Protein AF-0000000072946054 (afdb_homodimer)

Structure (mmCIF, N/CA/C/O backbone):
data_AF-0000000072946054-model_v1
#
loop_
_entity.id
_entity.type
_entity.pdbx_description
1 polymer 'FCP1 homology domain-containing protein'
#
loop_
_atom_site.group_PDB
_atom_site.id
_atom_site.type_symbol
_atom_site.label_atom_id
_atom_site.label_alt_id
_atom_site.label_comp_id
_atom_site.label_asym_id
_atom_site.label_entity_id
_atom_site.label_seq_id
_atom_site.pdbx_PDB_ins_code
_atom_site.Cartn_x
_atom_site.Cartn_y
_atom_site.Cartn_z
_atom_site.occupancy
_atom_site.B_iso_or_equiv
_atom_site.auth_seq_id
_atom_site.auth_comp_id
_atom_site.auth_asym_id
_atom_site.auth_atom_id
_atom_site.pdbx_PDB_model_num
ATOM 1 N N . MET A 1 1 ? -30.969 -8.047 51.062 1 27.8 1 MET A N 1
ATOM 2 C CA . MET A 1 1 ? -31.328 -6.988 50.125 1 27.8 1 MET A CA 1
ATOM 3 C C . MET A 1 1 ? -30.094 -6.406 49.469 1 27.8 1 MET A C 1
ATOM 5 O O . MET A 1 1 ? -29.688 -5.285 49.75 1 27.8 1 MET A O 1
ATOM 9 N N . ILE A 1 2 ? -29.094 -7.281 49.062 1 31 2 ILE A N 1
ATOM 10 C CA . ILE A 1 2 ? -27.781 -6.898 48.562 1 31 2 ILE A CA 1
ATOM 11 C C . ILE A 1 2 ? -27.938 -6.203 47.219 1 31 2 ILE A C 1
ATOM 13 O O . ILE A 1 2 ? -28.562 -6.742 46.312 1 31 2 ILE A O 1
ATOM 17 N N . GLY A 1 3 ? -28.109 -4.812 47.281 1 26.67 3 GLY A N 1
ATOM 18 C CA . GLY A 1 3 ? -28.297 -3.91 46.156 1 26.67 3 GLY A CA 1
ATOM 19 C C . GLY A 1 3 ? -27.172 -3.992 45.125 1 26.67 3 GLY A C 1
ATOM 20 O O . GLY A 1 3 ? -26.016 -3.723 45.438 1 26.67 3 GLY A O 1
ATOM 21 N N . ASN A 1 4 ? -27.188 -5.012 44.219 1 29.52 4 ASN A N 1
ATOM 22 C CA . ASN A 1 4 ? -26.234 -5.223 43.125 1 29.52 4 ASN A CA 1
ATOM 23 C C . ASN A 1 4 ? -26.172 -4.02 42.188 1 29.52 4 ASN A C 1
ATOM 25 O O . ASN A 1 4 ? -27.141 -3.738 41.469 1 29.52 4 ASN A O 1
ATOM 29 N N . SER A 1 5 ? -25.625 -2.875 42.656 1 23.83 5 SER A N 1
ATOM 30 C CA . SER A 1 5 ? -25.516 -1.696 41.812 1 23.83 5 SER A CA 1
ATOM 31 C C . SER A 1 5 ? -24.703 -1.988 40.562 1 23.83 5 SER A C 1
ATOM 33 O O . SER A 1 5 ? -23.5 -2.258 40.656 1 23.83 5 SER A O 1
ATOM 35 N N . ALA A 1 6 ? -25.344 -2.586 39.562 1 27.61 6 ALA A N 1
ATOM 36 C CA . ALA A 1 6 ? -24.781 -2.693 38.219 1 27.61 6 ALA A CA 1
ATOM 37 C C . ALA A 1 6 ? -24.203 -1.357 37.75 1 27.61 6 ALA A C 1
ATOM 39 O O . ALA A 1 6 ? -24.938 -0.367 37.625 1 27.61 6 ALA A O 1
ATOM 40 N N . SER A 1 7 ? -22.922 -1.036 38.125 1 25.56 7 SER A N 1
ATOM 41 C CA . SER A 1 7 ? -22.219 0.153 37.656 1 25.56 7 SER A CA 1
ATOM 42 C C . SER A 1 7 ? -22.297 0.279 36.125 1 25.56 7 SER A C 1
ATOM 44 O O . SER A 1 7 ? -22.016 -0.679 35.406 1 25.56 7 SER A O 1
ATOM 46 N N . SER A 1 8 ? -23.172 1.128 35.625 1 27.45 8 SER A N 1
ATOM 47 C CA . SER A 1 8 ? -23.391 1.533 34.25 1 27.45 8 SER A CA 1
ATOM 48 C C . SER A 1 8 ? -22.078 1.857 33.531 1 27.45 8 SER A C 1
ATOM 50 O O . SER A 1 8 ? -21.328 2.73 34 1 27.45 8 SER A O 1
ATOM 52 N N . ALA A 1 9 ? -21.406 0.824 32.969 1 27.58 9 ALA A N 1
ATOM 53 C CA . ALA A 1 9 ? -20.266 1.026 32.094 1 27.58 9 ALA A CA 1
ATOM 54 C C . ALA A 1 9 ? -20.516 2.193 31.141 1 27.58 9 ALA A C 1
ATOM 56 O O . ALA A 1 9 ? -21.391 2.131 30.281 1 27.58 9 ALA A O 1
ATOM 57 N N . GLU A 1 10 ? -20.422 3.438 31.609 1 27.22 10 GLU A N 1
ATOM 58 C CA . GLU A 1 10 ? -20.375 4.605 30.719 1 27.22 10 GLU A CA 1
ATOM 59 C C . GLU A 1 10 ? -19.422 4.371 29.547 1 27.22 10 GLU A C 1
ATOM 61 O O . GLU A 1 10 ? -18.219 4.207 29.75 1 27.22 10 GLU A O 1
ATOM 66 N N . THR A 1 11 ? -19.844 3.631 28.547 1 29.28 11 THR A N 1
ATOM 67 C CA . THR A 1 11 ? -19.141 3.551 27.266 1 29.28 11 THR A CA 1
ATOM 68 C C . THR A 1 11 ? -18.75 4.941 26.781 1 29.28 11 THR A C 1
ATOM 70 O O . THR A 1 11 ? -19.625 5.766 26.484 1 29.28 11 THR A O 1
ATOM 73 N N . THR A 1 12 ? -17.797 5.582 27.422 1 26.5 12 THR A N 1
ATOM 74 C CA . THR A 1 12 ? -17.25 6.797 26.828 1 26.5 12 THR A CA 1
ATOM 75 C C . THR A 1 12 ? -17.094 6.641 25.328 1 26.5 12 THR A C 1
ATOM 77 O O . THR A 1 12 ? -16.266 5.844 24.859 1 26.5 12 THR A O 1
ATOM 80 N N . ALA A 1 13 ? -18.172 6.668 24.594 1 29.25 13 ALA A N 1
ATOM 81 C CA . ALA A 1 13 ? -18.188 6.828 23.141 1 29.25 13 ALA A CA 1
ATOM 82 C C . ALA A 1 13 ? -17.094 7.785 22.688 1 29.25 13 ALA A C 1
ATOM 84 O O . ALA A 1 13 ? -16.922 8.867 23.266 1 29.25 13 ALA A O 1
ATOM 85 N N . CYS A 1 14 ? -15.969 7.305 22.219 1 31.39 14 CYS A N 1
ATOM 86 C CA . CYS A 1 14 ? -14.969 8.133 21.562 1 31.39 14 CYS A CA 1
ATOM 87 C C . CYS A 1 14 ? -15.617 9.281 20.797 1 31.39 14 CYS A C 1
ATOM 89 O O . CYS A 1 14 ? -16.438 9.055 19.906 1 31.39 14 CYS A O 1
ATOM 91 N N . THR A 1 15 ? -16.109 10.328 21.422 1 33.09 15 THR A N 1
ATOM 92 C CA . THR A 1 15 ? -16.547 11.547 20.734 1 33.09 15 THR A CA 1
ATOM 93 C C . THR A 1 15 ? -15.734 11.797 19.484 1 33.09 15 THR A C 1
ATOM 95 O O . THR A 1 15 ? -14.508 11.945 19.547 1 33.09 15 THR A O 1
ATOM 98 N N . SER A 1 16 ? -15.914 11.07 18.422 1 37.72 16 SER A N 1
ATOM 99 C CA . SER A 1 16 ? -15.438 11.547 17.125 1 37.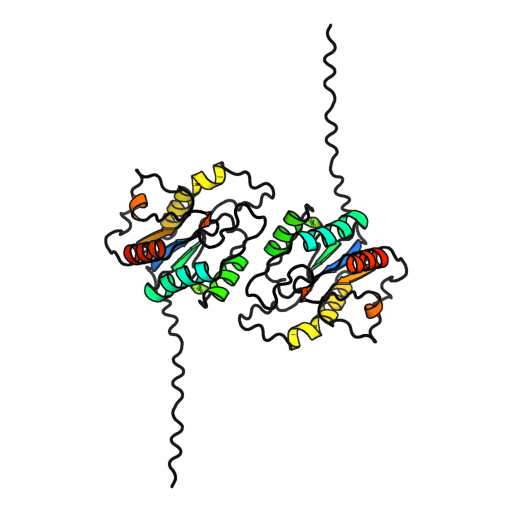72 16 SER A CA 1
ATOM 100 C C . SER A 1 16 ? -15.547 13.062 17.016 1 37.72 16 SER A C 1
ATOM 102 O O . SER A 1 16 ? -16.656 13.609 17.031 1 37.72 16 SER A O 1
ATOM 104 N N . SER A 1 17 ? -14.961 13.859 17.75 1 43.78 17 SER A N 1
ATOM 105 C CA . SER A 1 17 ? -15.016 15.305 17.547 1 43.78 17 SER A CA 1
ATOM 106 C C . SER A 1 17 ? -14.992 15.656 16.062 1 43.78 17 SER A C 1
ATOM 108 O O . SER A 1 17 ? -13.93 15.938 15.5 1 43.78 17 SER A O 1
ATOM 110 N N . GLY A 1 18 ? -15.531 14.875 15.156 1 54.28 18 GLY A N 1
ATOM 111 C CA . GLY A 1 18 ? -15.703 15.312 13.781 1 54.28 18 GLY A CA 1
ATOM 112 C C . GLY A 1 18 ? -16.344 16.688 13.672 1 54.28 18 GLY A C 1
ATOM 113 O O . GLY A 1 18 ? -17.562 16.797 13.508 1 54.28 18 GLY A O 1
ATOM 114 N N . GLY A 1 19 ? -15.711 17.672 14.297 1 69.94 19 GLY A N 1
ATOM 115 C CA . GLY A 1 19 ? -16.266 19.016 14.227 1 69.94 19 GLY A CA 1
ATOM 116 C C . GLY A 1 19 ? -16.656 19.422 12.82 1 69.94 19 GLY A C 1
ATOM 117 O O . GLY A 1 19 ? -16.312 18.734 11.852 1 69.94 19 GLY A O 1
ATOM 118 N N . SER A 1 20 ? -17.609 20.203 12.625 1 86.69 20 SER A N 1
ATOM 119 C CA . SER A 1 20 ? -18.062 20.797 11.375 1 86.69 20 SER A CA 1
ATOM 120 C C . SER A 1 20 ? -17.047 21.812 10.852 1 86.69 20 SER A C 1
ATOM 122 O O . SER A 1 20 ? -16.281 22.391 11.617 1 86.69 20 SER A O 1
ATOM 124 N N . PRO A 1 21 ? -16.953 21.906 9.648 1 92.56 21 PRO A N 1
ATOM 125 C CA . PRO A 1 21 ? -16.078 22.953 9.094 1 92.56 21 PRO A CA 1
ATOM 126 C C . PRO A 1 21 ? -16.391 24.344 9.641 1 92.56 21 PRO A C 1
ATOM 128 O O . PRO A 1 21 ? -17.5 24.578 10.156 1 92.56 21 PRO A O 1
ATOM 131 N N . PRO A 1 22 ? -15.422 25.344 9.539 1 95.25 22 PRO A N 1
ATOM 132 C CA . PRO A 1 22 ? -14.109 25.156 8.914 1 95.25 22 PRO A CA 1
ATOM 133 C C . PRO A 1 22 ? -13.148 24.359 9.797 1 95.25 22 PRO A C 1
ATOM 135 O O . PRO A 1 22 ? -13.305 24.328 11.016 1 95.25 22 PRO A O 1
ATOM 138 N N . TYR A 1 23 ? -12.07 23.734 9.148 1 97 23 TYR A N 1
ATOM 139 C CA . TYR A 1 23 ? -11.102 22.875 9.82 1 97 23 TYR A CA 1
ATOM 140 C C . TYR A 1 23 ? -9.711 23.5 9.812 1 97 23 TYR A C 1
ATOM 142 O O . TYR A 1 23 ? -9.398 24.297 8.93 1 97 23 TYR A O 1
ATOM 150 N N . LYS A 1 24 ? -8.945 23.141 10.82 1 97.12 24 LYS A N 1
ATOM 151 C CA . LYS A 1 24 ? -7.492 23.188 10.664 1 97.12 24 LYS A CA 1
ATOM 152 C C . LYS A 1 24 ? -7 22.047 9.766 1 97.12 24 LYS A C 1
ATOM 154 O O . LYS A 1 24 ? -7.398 20.906 9.938 1 97.12 24 LYS A O 1
ATOM 159 N N . ILE A 1 25 ? -6.188 22.422 8.773 1 98 25 ILE A N 1
ATOM 160 C CA . ILE A 1 25 ? -5.809 21.422 7.785 1 98 25 ILE A CA 1
ATOM 161 C C . ILE A 1 25 ? -4.293 21.219 7.812 1 98 25 ILE A C 1
ATOM 163 O O . ILE A 1 25 ? -3.533 22.188 7.844 1 98 25 ILE A O 1
ATOM 167 N N . LEU A 1 26 ? -3.918 20 7.809 1 98.69 26 LEU A N 1
ATOM 168 C CA . LEU A 1 26 ? -2.531 19.609 7.578 1 98.69 26 LEU A CA 1
ATOM 169 C C . LEU A 1 26 ? -2.361 19 6.195 1 98.69 26 LEU A C 1
ATOM 171 O O . LEU A 1 26 ? -2.859 17.891 5.938 1 98.69 26 LEU A O 1
ATOM 175 N N . PHE A 1 27 ? -1.759 19.75 5.309 1 98.25 27 PHE A N 1
ATOM 176 C CA . PHE A 1 27 ? -1.304 19.156 4.059 1 98.25 27 PHE A CA 1
ATOM 177 C C . PHE A 1 27 ? -0.1 18.25 4.293 1 98.25 27 PHE A C 1
ATOM 179 O O . PHE A 1 27 ? 0.979 18.734 4.652 1 98.25 27 PHE A O 1
ATOM 186 N N . LEU A 1 28 ? -0.277 17.016 4.02 1 98.62 28 LEU A N 1
ATOM 187 C CA . LEU A 1 28 ? 0.66 16.016 4.535 1 98.62 28 LEU A CA 1
ATOM 188 C C . LEU A 1 28 ? 1.276 15.211 3.398 1 98.62 28 LEU A C 1
ATOM 190 O O . LEU A 1 28 ? 0.562 14.555 2.641 1 98.62 28 LEU A O 1
ATOM 194 N N . ASP A 1 29 ? 2.58 15.32 3.285 1 96.12 29 ASP A N 1
ATOM 195 C CA . ASP A 1 29 ? 3.357 14.43 2.432 1 96.12 29 ASP A CA 1
ATOM 196 C C . ASP A 1 29 ? 3.689 13.125 3.154 1 96.12 29 ASP A C 1
ATOM 198 O O . ASP A 1 29 ? 3.562 13.039 4.379 1 96.12 29 ASP A O 1
ATOM 202 N N . ILE A 1 30 ? 4.105 12.125 2.33 1 96.38 30 ILE A N 1
ATOM 203 C CA . ILE A 1 30 ? 4.422 10.836 2.93 1 96.38 30 ILE A CA 1
ATOM 204 C C . ILE A 1 30 ? 5.934 10.609 2.906 1 96.38 30 ILE A C 1
ATOM 206 O O . ILE A 1 30 ? 6.551 10.391 3.949 1 96.38 30 ILE A O 1
ATOM 210 N N . ASP A 1 31 ? 6.547 10.695 1.727 1 94.06 31 ASP A N 1
ATOM 211 C CA . ASP A 1 31 ? 7.977 10.422 1.606 1 94.06 31 ASP A CA 1
ATOM 212 C C . ASP A 1 31 ? 8.805 11.484 2.332 1 94.06 31 ASP A C 1
ATOM 214 O O . ASP A 1 31 ? 8.586 12.68 2.139 1 94.06 31 ASP A O 1
ATOM 218 N N . GLY A 1 32 ? 9.719 11.047 3.205 1 96.31 32 GLY A N 1
ATOM 219 C CA . GLY A 1 32 ? 10.555 11.961 3.963 1 96.31 32 GLY A CA 1
ATOM 220 C C . GLY A 1 32 ? 9.867 12.516 5.195 1 96.31 32 GLY A C 1
ATOM 221 O O . GLY A 1 32 ? 10.484 13.219 5.992 1 96.31 32 GLY A O 1
ATOM 222 N N . VAL A 1 33 ? 8.539 12.164 5.34 1 98 33 VAL A N 1
ATOM 223 C CA . VAL A 1 33 ? 7.766 12.617 6.492 1 98 33 VAL A CA 1
ATOM 224 C C . VAL A 1 33 ? 7.352 11.422 7.344 1 98 33 VAL A C 1
ATOM 226 O O . VAL A 1 33 ? 7.688 11.352 8.531 1 98 33 VAL A O 1
ATOM 229 N N . LEU A 1 34 ? 6.68 10.461 6.703 1 98.31 34 LEU A N 1
ATOM 230 C CA . LEU A 1 34 ? 6.168 9.266 7.367 1 98.31 34 LEU A CA 1
ATOM 231 C C . LEU A 1 34 ? 6.906 8.023 6.891 1 98.31 34 LEU A C 1
ATOM 233 O O . LEU A 1 34 ? 6.848 6.973 7.535 1 98.31 34 LEU A O 1
ATOM 237 N N . ASN A 1 35 ? 7.441 8.055 5.715 1 96.31 35 ASN A N 1
ATOM 238 C CA . ASN A 1 35 ? 8.234 7.027 5.055 1 96.31 35 ASN A CA 1
ATOM 239 C C . ASN A 1 35 ? 9.656 7.516 4.77 1 96.31 35 ASN A C 1
ATOM 241 O O . ASN A 1 35 ? 9.859 8.375 3.91 1 96.31 35 ASN A O 1
ATOM 245 N N . THR A 1 36 ? 10.664 6.926 5.398 1 93.88 36 THR A N 1
ATOM 246 C CA . THR A 1 36 ? 12.023 7.449 5.254 1 93.88 36 THR A CA 1
ATOM 247 C C . THR A 1 36 ? 12.844 6.57 4.312 1 93.88 36 THR A C 1
ATOM 249 O O . THR A 1 36 ? 14.07 6.637 4.312 1 93.88 36 THR A O 1
ATOM 252 N N . VAL A 1 37 ? 12.18 5.684 3.598 1 84.56 37 VAL A N 1
ATOM 253 C CA . VAL A 1 37 ? 12.836 4.934 2.535 1 84.56 37 VAL A CA 1
ATOM 254 C C . VAL A 1 37 ? 12.773 5.723 1.228 1 84.56 37 VAL A C 1
ATOM 256 O O . VAL A 1 37 ? 11.688 5.977 0.705 1 84.56 37 VAL A O 1
ATOM 259 N N . LYS A 1 38 ? 13.891 6.168 0.843 1 71.94 38 LYS A N 1
ATOM 260 C CA . LYS A 1 38 ? 13.945 7.043 -0.327 1 71.94 38 LYS A CA 1
ATOM 261 C C . LYS A 1 38 ? 13.695 6.254 -1.61 1 71.94 38 LYS A C 1
ATOM 263 O O . LYS A 1 38 ? 14.305 5.203 -1.828 1 71.94 38 LYS A O 1
ATOM 268 N N . GLY A 1 39 ? 12.789 6.785 -2.438 1 68.94 39 GLY A N 1
ATOM 269 C CA . GLY A 1 39 ? 12.617 6.32 -3.805 1 68.94 39 GLY A CA 1
ATOM 270 C C . GLY A 1 39 ? 12.203 4.863 -3.891 1 68.94 39 GLY A C 1
ATOM 271 O O . GLY A 1 39 ? 12.5 4.184 -4.875 1 68.94 39 GLY A O 1
ATOM 272 N N . GLY A 1 40 ? 11.594 4.414 -2.957 1 78 40 GLY A N 1
ATOM 273 C CA . GLY A 1 40 ? 11.258 3.002 -2.984 1 78 40 GLY A CA 1
ATOM 274 C C . GLY A 1 40 ? 9.984 2.705 -3.764 1 78 40 GLY A C 1
ATOM 275 O O . GLY A 1 40 ? 9.172 3.6 -3.992 1 78 40 GLY A O 1
ATOM 276 N N . PRO A 1 41 ? 9.883 1.551 -4.312 1 88.31 41 PRO A N 1
ATOM 277 C CA . PRO A 1 41 ? 8.727 1.12 -5.098 1 88.31 41 PRO A CA 1
ATOM 278 C C . PRO A 1 41 ? 7.465 0.959 -4.254 1 88.31 41 PRO A C 1
ATOM 280 O O . PRO A 1 41 ? 6.379 0.747 -4.797 1 88.31 41 PRO A O 1
ATOM 283 N N . GLN A 1 42 ? 7.586 1.05 -2.986 1 94.06 42 GLN A N 1
ATOM 284 C CA . GLN A 1 42 ? 6.457 0.908 -2.072 1 94.06 42 GLN A CA 1
ATOM 285 C C . GLN A 1 42 ? 6.543 1.919 -0.933 1 94.06 42 GLN A C 1
ATOM 287 O O . GLN A 1 42 ? 7.609 2.477 -0.669 1 94.06 42 GLN A O 1
ATOM 292 N N . VAL A 1 43 ? 5.379 2.227 -0.375 1 94 43 VAL A N 1
ATOM 293 C CA . VAL A 1 43 ? 5.336 3.084 0.805 1 94 43 VAL A CA 1
ATOM 294 C C . VAL A 1 43 ? 5.398 2.229 2.068 1 94 43 VAL A C 1
ATOM 296 O O . VAL A 1 43 ? 4.645 1.266 2.213 1 94 43 VAL A O 1
ATOM 299 N N . ILE A 1 44 ? 6.355 2.516 2.902 1 95 44 ILE A N 1
ATOM 300 C CA . ILE A 1 44 ? 6.48 1.857 4.199 1 95 44 ILE A CA 1
ATOM 301 C C . ILE A 1 44 ? 6.379 2.893 5.316 1 95 44 ILE A C 1
ATOM 303 O O . ILE A 1 44 ? 7.355 3.58 5.621 1 95 44 ILE A O 1
ATOM 307 N N . PHE A 1 45 ? 5.199 2.949 5.93 1 96.88 45 PHE A N 1
ATOM 308 C CA . PHE A 1 45 ? 4.98 3.895 7.016 1 96.88 45 PHE A CA 1
ATOM 309 C C . PHE A 1 45 ? 5.773 3.49 8.25 1 96.88 45 PHE A C 1
ATOM 311 O O . PHE A 1 45 ? 5.742 2.33 8.664 1 96.88 45 PHE A O 1
ATOM 318 N N . ASN A 1 46 ? 6.516 4.477 8.75 1 97.25 46 ASN A N 1
ATOM 319 C CA . ASN A 1 46 ? 7.145 4.301 10.055 1 97.25 46 ASN A CA 1
ATOM 320 C C . ASN A 1 46 ? 6.152 4.539 11.188 1 97.25 46 ASN A C 1
ATOM 322 O O . ASN A 1 46 ? 5.648 5.652 11.352 1 97.25 46 ASN A O 1
ATOM 326 N N . PRO A 1 47 ? 5.902 3.5 11.992 1 97 47 PRO A N 1
ATOM 327 C CA . PRO A 1 47 ? 4.855 3.635 13.008 1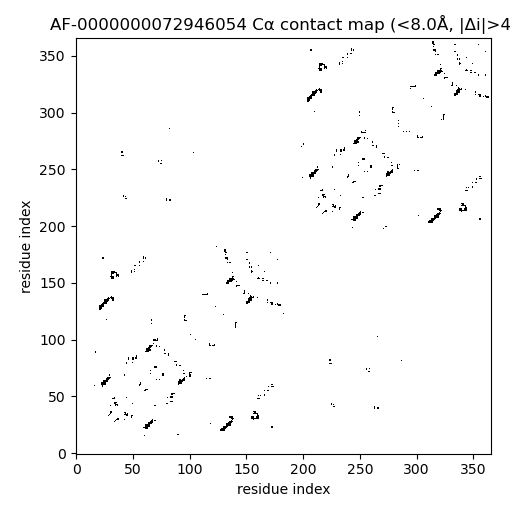 97 47 PRO A CA 1
ATOM 328 C C . PRO A 1 47 ? 5.113 4.785 13.969 1 97 47 PRO A C 1
ATOM 330 O O . PRO A 1 47 ? 4.176 5.457 14.406 1 97 47 PRO A O 1
ATOM 333 N N . ASP A 1 48 ? 6.367 5.023 14.305 1 97.88 48 ASP A N 1
ATOM 334 C CA . ASP A 1 48 ? 6.676 6.105 15.242 1 97.88 48 ASP A CA 1
ATOM 335 C C . ASP A 1 48 ? 6.367 7.469 14.617 1 97.88 48 ASP A C 1
ATOM 337 O O . ASP A 1 48 ? 5.844 8.359 15.297 1 97.88 48 ASP A O 1
ATOM 341 N N . LEU A 1 49 ? 6.707 7.574 13.398 1 98.75 49 LEU A N 1
ATOM 342 C CA . LEU A 1 49 ? 6.445 8.836 12.703 1 98.75 49 LEU A CA 1
ATOM 343 C C . LEU A 1 49 ? 4.949 9.047 12.516 1 98.75 49 LEU A C 1
ATOM 345 O O . LEU A 1 49 ? 4.449 10.156 12.688 1 98.75 49 LEU A O 1
ATOM 349 N N . VAL A 1 50 ? 4.223 8 12.164 1 98.75 50 VAL A N 1
ATOM 350 C CA . VAL A 1 50 ? 2.773 8.062 12.023 1 98.75 50 VAL A CA 1
ATOM 351 C C . VAL A 1 50 ? 2.141 8.461 13.359 1 98.75 50 VAL A C 1
ATOM 353 O O . VAL A 1 50 ? 1.231 9.297 13.391 1 98.75 50 VAL A O 1
ATOM 356 N N . ASN A 1 51 ? 2.646 7.887 14.43 1 98.38 51 ASN A N 1
ATOM 357 C CA . ASN A 1 51 ? 2.125 8.227 15.75 1 98.38 51 ASN A CA 1
ATOM 358 C C . ASN A 1 51 ? 2.348 9.695 16.078 1 98.38 51 ASN A C 1
ATOM 360 O O . ASN A 1 51 ? 1.512 10.32 16.734 1 98.38 51 ASN A O 1
ATOM 364 N N . ARG A 1 52 ? 3.432 10.211 15.68 1 98.75 52 ARG A N 1
ATOM 365 C CA . ARG A 1 52 ? 3.717 11.617 15.914 1 98.75 52 ARG A CA 1
ATOM 366 C C . ARG A 1 52 ? 2.693 12.508 15.219 1 98.75 52 ARG A C 1
ATOM 368 O O . ARG A 1 52 ? 2.188 13.469 15.805 1 98.75 52 ARG A O 1
ATOM 375 N N . VAL A 1 53 ? 2.363 12.172 13.977 1 98.88 53 VAL A N 1
ATOM 376 C CA . VAL A 1 53 ? 1.345 12.938 13.266 1 98.88 53 VAL A CA 1
ATOM 377 C C . VAL A 1 53 ? -0.026 12.68 13.883 1 98.88 53 VAL A C 1
ATOM 379 O O . VAL A 1 53 ? -0.845 13.594 14 1 98.88 53 VAL A O 1
ATOM 382 N N . GLY A 1 54 ? -0.261 11.406 14.266 1 98.75 54 GLY A N 1
ATOM 383 C CA . GLY A 1 54 ? -1.492 11.094 14.969 1 98.75 54 GLY A CA 1
ATOM 384 C C . GLY A 1 54 ? -1.7 11.945 16.203 1 98.75 54 GLY A C 1
ATOM 385 O O . GLY A 1 54 ? -2.816 12.398 16.484 1 98.75 54 GLY A O 1
ATOM 386 N N . ASP A 1 55 ? -0.65 12.18 16.938 1 98.5 55 ASP A N 1
ATOM 387 C CA . ASP A 1 55 ? -0.712 13.016 18.141 1 98.5 55 ASP A CA 1
ATOM 388 C C . ASP A 1 55 ? -1.091 14.453 17.797 1 98.5 55 ASP A C 1
ATOM 390 O O . ASP A 1 55 ? -1.834 15.102 18.531 1 98.5 55 ASP A O 1
ATOM 394 N N . ILE A 1 56 ? -0.542 14.953 16.719 1 98.69 56 ILE A N 1
ATOM 395 C CA . ILE A 1 56 ? -0.921 16.281 16.25 1 98.69 56 ILE A CA 1
ATOM 396 C C . ILE A 1 56 ? -2.432 16.344 16.031 1 98.69 56 ILE A C 1
ATOM 398 O O . ILE A 1 56 ? -3.096 17.266 16.516 1 98.69 56 ILE A O 1
ATOM 402 N N . VAL A 1 57 ? -2.965 15.336 15.336 1 98.75 57 VAL A N 1
ATOM 403 C CA . VAL A 1 57 ? -4.387 15.281 15.023 1 98.75 57 VAL A CA 1
ATOM 404 C C . VAL A 1 57 ? -5.203 15.234 16.312 1 98.75 57 VAL A C 1
ATOM 406 O O . VAL A 1 57 ? -6.164 15.984 16.469 1 98.75 57 VAL A O 1
ATOM 409 N N . ARG A 1 58 ? -4.797 14.422 17.219 1 98 58 ARG A N 1
ATOM 410 C CA . ARG A 1 58 ? -5.547 14.242 18.469 1 98 58 ARG A CA 1
ATOM 411 C C . ARG A 1 58 ? -5.531 15.516 19.297 1 98 58 ARG A C 1
ATOM 413 O O . ARG A 1 58 ? -6.523 15.859 19.953 1 98 58 ARG A O 1
ATOM 420 N N . GLN A 1 59 ? -4.496 16.203 19.297 1 97.56 59 GLN A N 1
ATOM 421 C CA . GLN A 1 59 ? -4.328 17.375 20.156 1 97.56 59 GLN A CA 1
ATOM 422 C C . GLN A 1 59 ? -4.953 18.609 19.531 1 97.56 59 GLN A C 1
ATOM 424 O O . GLN A 1 59 ? -5.422 19.5 20.234 1 97.56 59 GLN A O 1
ATOM 429 N N . THR A 1 60 ? -4.953 18.688 18.219 1 97.5 60 THR A N 1
ATOM 430 C CA . THR A 1 60 ? -5.375 19.922 17.578 1 97.5 60 THR A CA 1
ATOM 431 C C . THR A 1 60 ? -6.75 19.766 16.938 1 97.5 60 THR A C 1
ATOM 433 O O . THR A 1 60 ? -7.41 20.75 16.609 1 97.5 60 THR A O 1
ATOM 436 N N . GLY A 1 61 ? -7.152 18.531 16.672 1 97.31 61 GLY A N 1
ATOM 437 C CA . GLY A 1 61 ? -8.398 18.281 15.961 1 97.31 61 GLY A CA 1
ATOM 438 C C . GLY A 1 61 ? -8.312 18.547 14.477 1 97.31 61 GLY A C 1
ATOM 439 O O . GLY A 1 61 ? -9.328 18.625 13.789 1 97.31 61 GLY A O 1
ATOM 440 N N . CYS A 1 62 ? -7.113 18.703 13.961 1 98.06 62 CYS A N 1
ATOM 441 C CA . CYS A 1 62 ? -6.98 19.047 12.547 1 98.06 62 CYS A CA 1
ATOM 442 C C . CYS A 1 62 ? -7.391 17.875 11.664 1 98.06 62 CYS A C 1
ATOM 444 O O . CYS A 1 62 ? -7.48 16.734 12.133 1 98.06 62 CYS A O 1
ATOM 446 N N . LYS A 1 63 ? -7.734 18.172 10.383 1 98.62 63 LYS A N 1
ATOM 447 C CA . LYS A 1 63 ? -7.949 17.203 9.312 1 98.62 63 LYS A CA 1
ATOM 448 C C . LYS A 1 63 ? -6.742 17.125 8.383 1 98.62 63 LYS A C 1
ATOM 450 O O . LYS A 1 63 ? -5.887 18.016 8.398 1 98.62 63 LYS A O 1
ATOM 455 N N . LEU A 1 64 ? -6.727 16.062 7.633 1 98.75 64 LEU A N 1
ATOM 456 C CA . LEU A 1 64 ? -5.574 15.836 6.773 1 98.75 64 LEU A CA 1
ATOM 457 C C . LEU A 1 64 ? -5.969 15.914 5.301 1 98.75 64 LEU A C 1
ATOM 459 O O . LEU A 1 64 ? -7.035 15.43 4.914 1 98.75 64 LEU A O 1
ATOM 463 N N . VAL A 1 65 ? -5.109 16.5 4.523 1 98.19 65 VAL A N 1
ATOM 464 C CA . VAL A 1 65 ? -5.148 16.438 3.064 1 98.19 65 VAL A CA 1
ATOM 465 C C . VAL A 1 65 ? -3.83 15.883 2.535 1 98.19 65 VAL A C 1
ATOM 467 O O . VAL A 1 65 ? -2.764 16.453 2.793 1 98.19 65 VAL A O 1
ATOM 470 N N . TRP A 1 66 ? -3.928 14.789 1.751 1 97.12 66 TRP A N 1
ATOM 471 C CA . TRP A 1 66 ? -2.723 14.203 1.174 1 97.12 66 TRP A CA 1
ATOM 472 C C . TRP A 1 66 ? -2.154 15.094 0.078 1 97.12 66 TRP A C 1
ATOM 474 O O . TRP A 1 66 ? -2.873 15.5 -0.838 1 97.12 66 TRP A O 1
ATOM 484 N N . THR A 1 67 ? -0.879 15.422 0.206 1 94.94 67 THR A N 1
ATOM 485 C CA . THR A 1 67 ? -0.099 16.062 -0.851 1 94.94 67 THR A CA 1
ATOM 486 C C . THR A 1 67 ? 1.124 15.219 -1.201 1 94.94 67 THR A C 1
ATOM 488 O O . THR A 1 67 ? 2.25 15.57 -0.842 1 94.94 67 THR A O 1
ATOM 491 N N . THR A 1 68 ? 0.891 14.117 -1.871 1 91.88 68 THR A N 1
ATOM 492 C CA . THR A 1 68 ? 1.906 13.094 -2.105 1 91.88 68 THR A CA 1
ATOM 493 C C . THR A 1 68 ? 1.768 12.508 -3.506 1 91.88 68 THR A C 1
ATOM 495 O O . THR A 1 68 ? 0.693 12.57 -4.105 1 91.88 68 THR A O 1
ATOM 498 N N . TYR A 1 69 ? 2.859 11.93 -3.934 1 85.12 69 TYR A N 1
ATOM 499 C CA . TYR A 1 69 ? 2.826 11.234 -5.215 1 85.12 69 TYR A CA 1
ATOM 500 C C . TYR A 1 69 ? 2.127 9.891 -5.086 1 85.12 69 TYR A C 1
ATOM 502 O O . TYR A 1 69 ? 1.78 9.258 -6.09 1 85.12 69 TYR A O 1
ATOM 510 N N . TRP A 1 70 ? 1.841 9.453 -3.891 1 91 70 TRP A N 1
ATOM 511 C CA . TRP A 1 70 ? 1.138 8.203 -3.629 1 91 70 TRP A CA 1
ATOM 512 C C . TRP A 1 70 ? -0.373 8.406 -3.668 1 91 70 TRP A C 1
ATOM 514 O O . TRP A 1 70 ? -1.139 7.477 -3.4 1 91 70 TRP A O 1
ATOM 524 N N . ARG A 1 71 ? -0.84 9.531 -4.109 1 89.06 71 ARG A N 1
ATOM 525 C CA . ARG A 1 71 ? -2.244 9.922 -4.027 1 89.06 71 ARG A CA 1
ATOM 526 C C . ARG A 1 71 ? -3.117 9.016 -4.887 1 89.06 71 ARG A C 1
ATOM 528 O O . ARG A 1 71 ? -4.32 8.906 -4.656 1 89.06 71 ARG A O 1
ATOM 535 N N . GLY A 1 72 ? -2.537 8.344 -5.891 1 88.38 72 GLY A N 1
ATOM 536 C CA . GLY A 1 72 ? -3.283 7.371 -6.672 1 88.38 72 GLY A CA 1
ATOM 537 C C . GLY A 1 72 ? -3.738 6.172 -5.859 1 88.38 72 GLY A C 1
ATOM 538 O O . GLY A 1 72 ? -4.605 5.414 -6.297 1 88.38 72 GLY A O 1
ATOM 539 N N . PHE A 1 73 ? -3.156 6.07 -4.66 1 93.38 73 PHE A N 1
ATOM 540 C CA . PHE A 1 73 ? -3.492 4.977 -3.758 1 93.38 73 PHE A CA 1
ATOM 541 C C . PHE A 1 73 ? -4.078 5.512 -2.455 1 93.38 73 PHE A C 1
ATOM 543 O O . PHE A 1 73 ? -3.75 5.02 -1.373 1 93.38 73 PHE A O 1
ATOM 550 N N . GLU A 1 74 ? -4.926 6.492 -2.594 1 93.44 74 GLU A N 1
ATOM 551 C CA . GLU A 1 74 ? -5.473 7.215 -1.45 1 93.44 74 GLU A CA 1
ATOM 552 C C . GLU A 1 74 ? -6.129 6.258 -0.458 1 93.44 74 GLU A C 1
ATOM 554 O O . GLU A 1 74 ? -5.973 6.41 0.755 1 93.44 74 GLU A O 1
ATOM 559 N N . ASP A 1 75 ? -6.863 5.234 -0.962 1 92.94 75 ASP A N 1
ATOM 560 C CA . ASP A 1 75 ? -7.547 4.305 -0.069 1 92.94 75 ASP A CA 1
ATOM 561 C C . ASP A 1 75 ? -6.547 3.521 0.779 1 92.94 75 ASP A C 1
ATOM 563 O O . ASP A 1 75 ? -6.734 3.373 1.988 1 92.94 75 ASP A O 1
ATOM 567 N N . TYR A 1 76 ? -5.516 3.1 0.172 1 94.75 76 TYR A N 1
ATOM 568 C CA . TYR A 1 76 ? -4.535 2.295 0.89 1 94.75 76 TYR A CA 1
ATOM 569 C C . TYR A 1 76 ? -3.762 3.145 1.892 1 94.75 76 TYR A C 1
ATOM 571 O O . TYR A 1 76 ? -3.617 2.764 3.057 1 94.75 76 TYR A O 1
ATOM 579 N N . ILE A 1 77 ? -3.277 4.316 1.425 1 96.25 77 ILE A N 1
ATOM 580 C CA . ILE A 1 77 ? -2.441 5.113 2.316 1 96.25 77 ILE A CA 1
ATOM 581 C C . ILE A 1 77 ? -3.283 5.641 3.479 1 96.25 77 ILE A C 1
ATOM 583 O O . ILE A 1 77 ? -2.799 5.742 4.609 1 96.25 77 ILE A O 1
ATOM 587 N N . THR A 1 78 ? -4.551 5.949 3.246 1 97.12 78 THR A N 1
ATOM 588 C CA . THR A 1 78 ? -5.438 6.375 4.324 1 97.12 78 THR A CA 1
ATOM 589 C C . THR A 1 78 ? -5.699 5.227 5.293 1 97.12 78 THR A C 1
ATOM 591 O O . THR A 1 78 ? -5.637 5.41 6.512 1 97.12 78 THR A O 1
ATOM 594 N N . TYR A 1 79 ? -5.914 4.094 4.719 1 94.62 79 TYR A N 1
ATOM 595 C CA . TYR A 1 79 ? -6.156 2.912 5.539 1 94.62 79 TYR A CA 1
ATOM 596 C C . TYR A 1 79 ? -4.984 2.646 6.477 1 94.62 79 TYR A C 1
ATOM 598 O O . TYR A 1 79 ? -5.168 2.498 7.684 1 94.62 79 TYR A O 1
ATOM 606 N N . VAL A 1 80 ? -3.834 2.59 5.926 1 96.25 80 VAL A N 1
ATOM 607 C CA . VAL A 1 80 ? -2.65 2.232 6.703 1 96.25 80 VAL A CA 1
ATOM 608 C C . VAL A 1 80 ? -2.367 3.312 7.742 1 96.25 80 VAL A C 1
ATOM 610 O O . VAL A 1 80 ? -2.131 3.008 8.914 1 96.25 80 VAL A O 1
ATOM 613 N N . PHE A 1 81 ? -2.422 4.574 7.316 1 97.75 81 PHE A N 1
ATOM 614 C CA . PHE A 1 81 ? -2.16 5.672 8.242 1 97.75 81 PHE A CA 1
ATOM 615 C C . PHE A 1 81 ? -3.111 5.613 9.43 1 97.75 81 PHE A C 1
ATOM 617 O O . PHE A 1 81 ? -2.674 5.645 10.586 1 97.75 81 PHE A O 1
ATOM 624 N N . CYS A 1 82 ? -4.352 5.484 9.133 1 97.06 82 CYS A N 1
ATOM 625 C CA . CYS A 1 82 ? -5.359 5.562 10.188 1 97.06 82 CYS A CA 1
ATOM 626 C C . CYS A 1 82 ? -5.285 4.344 11.102 1 97.06 82 CYS A C 1
ATOM 628 O O . CYS A 1 82 ? -5.512 4.457 12.305 1 97.06 82 CYS A O 1
ATOM 630 N N . ARG A 1 83 ? -4.93 3.256 10.539 1 94.62 83 ARG A N 1
ATOM 631 C CA . ARG A 1 83 ? -4.766 2.064 11.367 1 94.62 83 ARG A CA 1
ATOM 632 C C . ARG A 1 83 ? -3.566 2.207 12.297 1 94.62 83 ARG A C 1
ATOM 634 O O . ARG A 1 83 ? -3.656 1.895 13.484 1 94.62 83 ARG A O 1
ATOM 641 N N . LEU A 1 84 ? -2.549 2.719 11.82 1 96.25 84 LEU A N 1
ATOM 642 C CA . LEU A 1 84 ? -1.339 2.879 12.617 1 96.25 84 LEU A CA 1
ATOM 643 C C . LEU A 1 84 ? -1.518 3.979 13.656 1 96.25 84 LEU A C 1
ATOM 645 O O . LEU A 1 84 ? -1.032 3.855 14.789 1 96.25 84 LEU A O 1
ATOM 649 N N . ALA A 1 85 ? -2.209 4.984 13.273 1 97.5 85 ALA A N 1
ATOM 650 C CA . ALA A 1 85 ? -2.377 6.141 14.148 1 97.5 85 ALA A CA 1
ATOM 651 C C . ALA A 1 85 ? -3.559 5.945 15.094 1 97.5 85 ALA A C 1
ATOM 653 O O . ALA A 1 85 ? -3.768 6.746 16 1 97.5 85 ALA A O 1
ATOM 654 N N . ASP A 1 86 ? -4.32 4.879 14.852 1 95.38 86 ASP A N 1
ATOM 655 C CA . ASP A 1 86 ? -5.551 4.641 15.602 1 95.38 86 ASP A CA 1
ATOM 656 C C . ASP A 1 86 ? -6.504 5.828 15.484 1 95.38 86 ASP A C 1
ATOM 658 O O . ASP A 1 86 ? -6.941 6.383 16.5 1 95.38 86 ASP A O 1
ATOM 662 N N . LEU A 1 87 ? -6.75 6.242 14.297 1 97.06 87 LEU A N 1
ATOM 663 C CA . LEU A 1 87 ? -7.656 7.34 13.969 1 97.06 87 LEU A CA 1
ATOM 664 C C . LEU A 1 87 ? -8.75 6.875 13.016 1 97.06 87 LEU A C 1
ATOM 666 O O . LEU A 1 87 ? -8.539 5.949 12.227 1 97.06 87 LEU A O 1
ATOM 670 N N . PRO A 1 88 ? -9.922 7.465 13.141 1 95.88 88 PRO A N 1
ATOM 671 C CA . PRO A 1 88 ? -10.961 7.145 12.156 1 95.88 88 PRO A CA 1
ATOM 672 C C . PRO A 1 88 ? -10.617 7.652 10.758 1 95.88 88 PRO A C 1
ATOM 674 O O . PRO A 1 88 ? -9.914 8.656 10.617 1 95.88 88 PRO A O 1
ATOM 677 N N . PRO A 1 89 ? -11.109 7.004 9.719 1 94.12 89 PRO A N 1
ATOM 678 C CA . PRO A 1 89 ? -10.727 7.355 8.352 1 94.12 89 PRO A CA 1
ATOM 679 C C . PRO A 1 89 ? -11.18 8.758 7.949 1 94.12 89 PRO A C 1
ATOM 681 O O . PRO A 1 89 ? -10.625 9.344 7.016 1 94.12 89 PRO A O 1
ATOM 684 N N . ASP A 1 90 ? -12.164 9.305 8.656 1 95.5 90 ASP A N 1
ATOM 685 C CA . ASP A 1 90 ? -12.703 10.594 8.258 1 95.5 90 ASP A CA 1
ATOM 686 C C . ASP A 1 90 ? -11.766 11.734 8.641 1 95.5 90 ASP A C 1
ATOM 688 O O . ASP A 1 90 ? -12.008 12.891 8.305 1 95.5 90 ASP A O 1
ATOM 692 N N . VAL A 1 91 ? -10.648 11.406 9.258 1 97.88 91 VAL A N 1
ATOM 693 C CA . VAL A 1 91 ? -9.633 12.422 9.539 1 97.88 91 VAL A CA 1
ATOM 694 C C . VAL A 1 91 ? -9.008 12.906 8.234 1 97.88 91 VAL A C 1
ATOM 696 O O . VAL A 1 91 ? -8.547 14.047 8.148 1 97.88 91 VAL A O 1
ATOM 699 N N . VAL A 1 92 ? -8.953 12.023 7.277 1 98.25 92 VAL A N 1
ATOM 700 C CA . VAL A 1 92 ? -8.484 12.406 5.949 1 98.25 92 VAL A CA 1
ATOM 701 C C . VAL A 1 92 ? -9.664 12.906 5.113 1 98.25 92 VAL A C 1
ATOM 703 O O . VAL A 1 92 ? -10.609 12.164 4.852 1 98.25 92 VAL A O 1
ATOM 706 N N . ILE A 1 93 ? -9.555 14.164 4.695 1 97.62 93 ILE A N 1
ATOM 707 C CA . ILE A 1 93 ? -10.742 14.727 4.07 1 97.62 93 ILE A CA 1
ATOM 708 C C . ILE A 1 93 ? -10.492 14.938 2.578 1 97.62 93 ILE A C 1
ATOM 710 O O . ILE A 1 93 ? -11.359 15.445 1.862 1 97.62 93 ILE A O 1
ATOM 714 N N . GLY A 1 94 ? -9.297 14.555 2.061 1 95.62 94 GLY A N 1
ATOM 715 C CA . GLY A 1 94 ? -9.039 14.664 0.634 1 95.62 94 GLY A CA 1
ATOM 716 C C . GLY A 1 94 ? -7.57 14.516 0.28 1 95.62 94 GLY A C 1
ATOM 717 O O . GLY A 1 94 ? -6.789 13.961 1.062 1 95.62 94 GLY A O 1
ATOM 718 N N . ARG A 1 95 ? -7.305 14.82 -0.966 1 95.38 95 ARG A N 1
ATOM 719 C CA . ARG A 1 95 ? -5.969 14.852 -1.549 1 95.38 95 ARG A CA 1
ATOM 720 C C . ARG A 1 95 ? -5.871 15.922 -2.633 1 95.38 95 ARG A C 1
ATOM 722 O O . ARG A 1 95 ? -6.883 16.328 -3.209 1 95.38 95 ARG A O 1
ATOM 729 N N . THR A 1 96 ? -4.645 16.453 -2.785 1 93.44 96 THR A N 1
ATOM 730 C CA . THR A 1 96 ? -4.457 17.375 -3.9 1 93.44 96 THR A CA 1
ATOM 731 C C . THR A 1 96 ? -4.512 16.625 -5.23 1 93.44 96 THR A C 1
ATOM 733 O O . THR A 1 96 ? -4.277 15.422 -5.285 1 93.44 96 THR A O 1
ATOM 736 N N . THR A 1 97 ? -4.992 17.469 -6.152 1 81.38 97 THR A N 1
ATOM 737 C CA . THR A 1 97 ? -5.07 16.922 -7.504 1 81.38 97 THR A CA 1
ATOM 738 C C . THR A 1 97 ? -3.682 16.828 -8.133 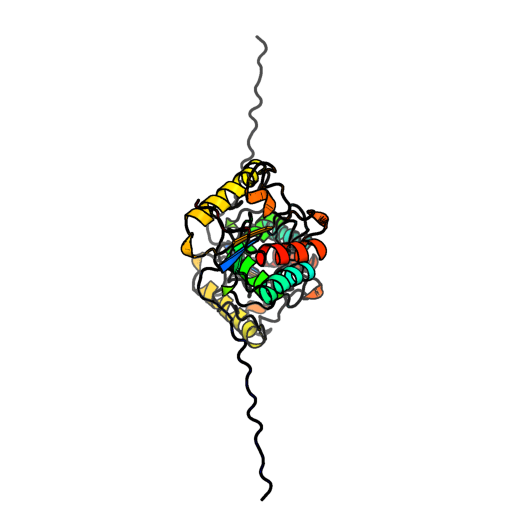1 81.38 97 THR A C 1
ATOM 740 O O . THR A 1 97 ? -2.748 17.5 -7.684 1 81.38 97 THR A O 1
ATOM 743 N N . GLY A 1 98 ? -3.383 15.906 -8.891 1 71.5 98 GLY A N 1
ATOM 744 C CA . GLY A 1 98 ? -2.135 15.711 -9.609 1 71.5 98 GLY A CA 1
ATOM 745 C C . GLY A 1 98 ? -2.01 14.328 -10.227 1 71.5 98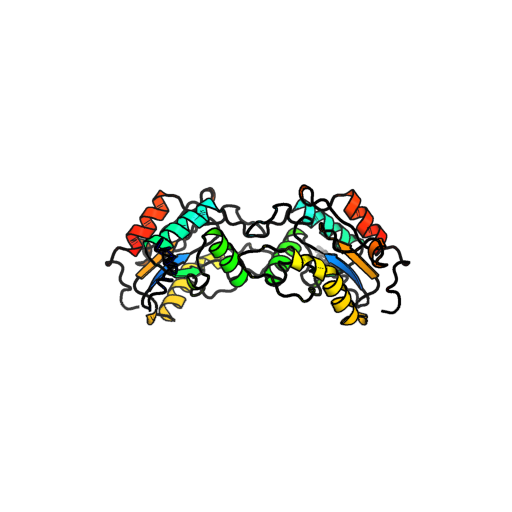 GLY A C 1
ATOM 746 O O . GLY A 1 98 ? -2.799 13.438 -9.922 1 71.5 98 GLY A O 1
ATOM 747 N N . THR A 1 99 ? -1.294 14.43 -11.305 1 60.81 99 THR A N 1
ATOM 748 C CA . THR A 1 99 ? -1.076 13.156 -11.977 1 60.81 99 THR A CA 1
ATOM 749 C C . THR A 1 99 ? -0.27 12.211 -11.094 1 60.81 99 THR A C 1
ATOM 751 O O . THR A 1 99 ? 0.816 12.555 -10.625 1 60.81 99 THR A O 1
ATOM 754 N N . PRO A 1 100 ? -1.059 11.297 -10.57 1 57.44 100 PRO A N 1
ATOM 755 C CA . PRO A 1 100 ? -0.28 10.344 -9.773 1 57.44 100 PRO A CA 1
ATOM 756 C C . PRO A 1 100 ? 0.927 9.789 -10.531 1 57.44 100 PRO A C 1
ATOM 758 O O . PRO A 1 100 ? 0.933 9.773 -11.766 1 57.44 100 PRO A O 1
ATOM 761 N N . HIS A 1 101 ? 2.111 9.766 -9.922 1 50.06 101 HIS A N 1
ATOM 762 C CA . HIS A 1 101 ? 3.252 9.023 -10.453 1 50.06 101 HIS A CA 1
ATOM 763 C C . HIS A 1 101 ? 2.859 7.605 -10.844 1 50.06 101 HIS A C 1
ATOM 765 O O . HIS A 1 101 ? 2.896 6.695 -10.008 1 50.06 101 HIS A O 1
ATOM 771 N N . LEU A 1 102 ? 1.839 7.516 -11.539 1 48.88 102 LEU A N 1
ATOM 772 C CA . LEU A 1 102 ? 1.687 6.094 -11.828 1 48.88 102 LEU A CA 1
ATOM 773 C C . LEU A 1 102 ? 2.895 5.562 -12.586 1 48.88 102 LEU A C 1
ATOM 775 O O . LEU A 1 102 ? 2.943 4.379 -12.93 1 48.88 102 LEU A O 1
ATOM 779 N N . ASN A 1 103 ? 3.633 6.578 -13.18 1 46.5 103 ASN A N 1
ATOM 780 C CA . ASN A 1 103 ? 4.617 5.992 -14.086 1 46.5 103 ASN A CA 1
ATOM 781 C C . ASN A 1 103 ? 5.715 5.258 -13.32 1 46.5 103 ASN A C 1
ATOM 783 O O . ASN A 1 103 ? 6.156 5.719 -12.266 1 46.5 103 ASN A O 1
ATOM 787 N N . TYR A 1 104 ? 5.832 4.004 -13.461 1 46 104 TYR A N 1
ATOM 788 C CA . TYR A 1 104 ? 6.836 3.025 -13.047 1 46 104 TYR A CA 1
ATOM 789 C C . TYR A 1 104 ? 8.203 3.676 -12.914 1 46 104 TYR A C 1
ATOM 791 O O . TYR A 1 104 ? 9.031 3.229 -12.117 1 46 104 TYR A O 1
ATOM 799 N N . LYS A 1 105 ? 8.586 4.59 -13.812 1 42.44 105 LYS A N 1
ATOM 800 C CA . LYS A 1 105 ? 9.914 5.199 -13.859 1 42.44 105 LYS A CA 1
ATOM 801 C C . LYS A 1 105 ? 9.914 6.574 -13.203 1 42.44 105 LYS A C 1
ATOM 803 O O . LYS A 1 105 ? 9.367 7.535 -13.758 1 42.44 105 LYS A O 1
ATOM 808 N N . ALA A 1 106 ? 9.703 6.848 -12.055 1 42.12 106 ALA A N 1
ATOM 809 C CA . ALA A 1 106 ? 9.461 8.023 -11.227 1 42.12 106 ALA A CA 1
ATOM 810 C C . ALA A 1 106 ? 10.578 9.055 -11.398 1 42.12 106 ALA A C 1
ATOM 812 O O . ALA A 1 106 ? 11.5 9.117 -10.586 1 42.12 106 ALA A O 1
ATOM 813 N N . THR A 1 107 ? 11.414 9.125 -12.445 1 41.31 107 THR A N 1
ATOM 814 C CA . THR A 1 107 ? 12.445 10.156 -12.359 1 41.31 107 THR A CA 1
ATOM 815 C C . THR A 1 107 ? 11.812 11.539 -12.164 1 41.31 107 THR A C 1
ATOM 817 O O . THR A 1 107 ? 12.477 12.562 -12.344 1 41.31 107 THR A O 1
ATOM 820 N N . ASN A 1 108 ? 10.68 11.844 -11.789 1 41.28 108 ASN A N 1
ATOM 821 C CA . ASN A 1 108 ? 10.039 13.094 -12.188 1 41.28 108 ASN A CA 1
ATOM 822 C C . ASN A 1 108 ? 10.555 14.273 -11.375 1 41.28 108 ASN A C 1
ATOM 824 O O . ASN A 1 108 ? 10.203 14.422 -10.203 1 41.28 108 ASN A O 1
ATOM 828 N N . THR A 1 109 ? 11.531 14.875 -11.469 1 42.91 109 THR A N 1
ATOM 829 C CA . THR A 1 109 ? 11.891 16.203 -11 1 42.91 109 THR A CA 1
ATOM 830 C C . THR A 1 109 ? 10.719 17.172 -11.133 1 42.91 109 THR A C 1
ATOM 832 O O . THR A 1 109 ? 10.516 18.031 -10.273 1 42.91 109 THR A O 1
ATOM 835 N N . ARG A 1 110 ? 10.133 17.25 -12.32 1 43.5 110 ARG A N 1
ATOM 836 C CA . ARG A 1 110 ? 9.141 18.266 -12.656 1 43.5 110 ARG A CA 1
ATOM 837 C C . ARG A 1 110 ? 7.906 18.156 -11.781 1 43.5 110 ARG A C 1
ATOM 839 O O . ARG A 1 110 ? 7.191 19.125 -11.562 1 43.5 110 ARG A O 1
ATOM 846 N N . VAL A 1 111 ? 7.586 16.953 -11.344 1 50.66 111 VAL A N 1
ATOM 847 C CA . VAL A 1 111 ? 6.332 16.609 -10.68 1 50.66 111 VAL A CA 1
ATOM 848 C C . VAL A 1 111 ? 6.246 17.328 -9.336 1 50.66 111 VAL A C 1
ATOM 850 O O . VAL A 1 111 ? 5.164 17.734 -8.914 1 50.66 111 VAL A O 1
ATOM 853 N N . TYR A 1 112 ? 7.449 17.656 -8.766 1 54.09 112 TYR A N 1
ATOM 854 C CA . TYR A 1 112 ? 7.402 18.25 -7.438 1 54.09 112 TYR A CA 1
ATOM 855 C C . TYR A 1 112 ? 7.156 19.75 -7.523 1 54.09 112 TYR A C 1
ATOM 857 O O . TYR A 1 112 ? 6.59 20.359 -6.605 1 54.09 112 TYR A O 1
ATOM 865 N N . SER A 1 113 ? 7.656 20.344 -8.602 1 54.94 113 SER A N 1
ATOM 866 C CA . SER A 1 113 ? 7.527 21.797 -8.727 1 54.94 113 SER A CA 1
ATOM 867 C C . SER A 1 113 ? 6.066 22.219 -8.664 1 54.94 113 SER A C 1
ATOM 869 O O . SER A 1 113 ? 5.762 23.344 -8.266 1 54.94 113 SER A O 1
ATOM 871 N N . CYS A 1 114 ? 5.203 21.281 -8.625 1 78.44 114 CYS A N 1
ATOM 872 C CA . CYS A 1 114 ? 3.814 21.703 -8.773 1 78.44 114 CYS A CA 1
ATOM 873 C C . CYS A 1 114 ? 3.023 21.438 -7.5 1 78.44 114 CYS A C 1
ATOM 875 O O . CYS A 1 114 ? 1.842 21.766 -7.41 1 78.44 114 CYS A O 1
ATOM 877 N N . ARG A 1 115 ? 3.873 21.219 -6.449 1 89.5 115 ARG A N 1
ATOM 878 C CA . ARG A 1 115 ? 3.125 20.844 -5.254 1 89.5 115 ARG A CA 1
ATOM 879 C C . ARG A 1 115 ? 2.404 22.047 -4.652 1 89.5 115 ARG A C 1
ATOM 881 O O . ARG A 1 115 ? 1.244 21.938 -4.25 1 89.5 115 ARG A O 1
ATOM 888 N N . LEU A 1 116 ? 3.129 23.125 -4.578 1 92.31 116 LEU A N 1
ATOM 889 C CA . LEU A 1 116 ? 2.498 24.328 -4.035 1 92.31 116 LEU A CA 1
ATOM 890 C C . LEU A 1 116 ? 1.276 24.719 -4.863 1 92.31 116 LEU A C 1
ATOM 892 O O . LEU A 1 116 ? 0.24 25.078 -4.305 1 92.31 116 LEU A O 1
ATOM 896 N N . ASP A 1 117 ? 1.432 24.594 -6.137 1 90.94 117 ASP A N 1
ATOM 897 C CA . ASP A 1 117 ? 0.306 24.906 -7.012 1 90.94 117 ASP A CA 1
ATOM 898 C C . ASP A 1 117 ? -0.874 23.984 -6.746 1 90.94 117 ASP A C 1
ATOM 900 O O . ASP A 1 117 ? -2.029 24.406 -6.793 1 90.94 117 ASP A O 1
ATOM 904 N N . GLU A 1 118 ? -0.617 22.766 -6.52 1 92.44 118 GLU A N 1
ATOM 905 C CA . GLU A 1 118 ? -1.656 21.797 -6.199 1 92.44 118 GLU A CA 1
ATOM 906 C C . GLU A 1 118 ? -2.365 22.156 -4.898 1 92.44 118 GLU A C 1
ATOM 908 O O . GLU A 1 118 ? -3.59 22.047 -4.801 1 92.44 118 GLU A O 1
ATOM 913 N N . ILE A 1 119 ? -1.586 22.578 -3.936 1 95 119 ILE A N 1
ATOM 914 C CA . ILE A 1 119 ? -2.139 22.953 -2.639 1 95 119 ILE A CA 1
ATOM 915 C C . ILE A 1 119 ? -3.008 24.203 -2.791 1 95 119 ILE A C 1
ATOM 917 O O . ILE A 1 119 ? -4.141 24.234 -2.301 1 95 119 ILE A O 1
ATOM 921 N N . LYS A 1 120 ? -2.512 25.172 -3.514 1 94.19 120 LYS A N 1
ATOM 922 C CA . LYS A 1 120 ? -3.275 26.391 -3.752 1 94.19 120 LYS A CA 1
ATOM 923 C C . LYS A 1 120 ? -4.578 26.094 -4.488 1 94.19 120 LYS A C 1
ATOM 925 O O . LYS A 1 120 ? -5.625 26.656 -4.16 1 94.19 120 LYS A O 1
ATOM 930 N N . ALA A 1 121 ? -4.488 25.219 -5.414 1 93.31 121 ALA A N 1
ATOM 931 C CA . ALA A 1 121 ? -5.688 24.844 -6.156 1 93.31 121 ALA A CA 1
ATOM 932 C C . ALA A 1 121 ? -6.711 24.188 -5.238 1 93.31 121 ALA A C 1
ATOM 934 O O . ALA A 1 121 ? -7.906 24.484 -5.316 1 93.31 121 ALA A O 1
ATOM 935 N N . TRP A 1 122 ? -6.238 23.328 -4.398 1 95.25 122 TRP A N 1
ATOM 936 C CA . TRP A 1 122 ? -7.137 22.656 -3.461 1 95.25 122 TRP A CA 1
ATOM 937 C C . TRP A 1 122 ? -7.801 23.672 -2.535 1 95.25 122 TRP A C 1
ATOM 939 O O . TRP A 1 122 ? -9 23.594 -2.27 1 95.25 122 TRP A O 1
ATOM 949 N N . LEU A 1 123 ? -7.09 24.625 -2.062 1 95.44 123 LEU A N 1
ATOM 950 C CA . LEU A 1 123 ? -7.609 25.656 -1.177 1 95.44 123 LEU A CA 1
ATOM 951 C C . LEU A 1 123 ? -8.672 26.5 -1.882 1 95.44 123 LEU A C 1
ATOM 953 O O . LEU A 1 123 ? -9.703 26.812 -1.291 1 95.44 123 LEU A O 1
ATOM 957 N N . ARG A 1 124 ? -8.383 26.766 -3.123 1 94.62 124 ARG A N 1
ATOM 958 C CA . ARG A 1 124 ? -9.336 27.547 -3.902 1 94.62 124 ARG A CA 1
ATOM 959 C C . ARG A 1 124 ? -10.633 26.766 -4.113 1 94.62 124 ARG A C 1
ATOM 961 O O . ARG A 1 124 ? -11.719 27.359 -4.141 1 94.62 124 ARG A O 1
ATOM 968 N N . GLU A 1 125 ? -10.516 25.547 -4.207 1 95.25 125 GLU A N 1
ATOM 969 C CA . GLU A 1 125 ? -11.672 24.688 -4.484 1 95.25 125 GLU A CA 1
ATOM 970 C C . GLU A 1 125 ? -12.492 24.453 -3.223 1 95.25 125 GLU A C 1
ATOM 972 O O . GLU A 1 125 ? -13.68 24.125 -3.301 1 95.25 125 GLU A O 1
ATOM 977 N N . HIS A 1 126 ? -11.836 24.562 -2.064 1 95.75 126 HIS A N 1
ATOM 978 C CA . HIS A 1 126 ? -12.516 24.203 -0.824 1 95.75 126 HIS A CA 1
ATOM 979 C C . HIS A 1 126 ? -12.359 25.297 0.226 1 95.75 126 HIS A C 1
ATOM 981 O O . HIS A 1 126 ? -12.008 25.016 1.374 1 95.75 126 HIS A O 1
ATOM 987 N N . PRO A 1 127 ? -12.703 26.516 -0.112 1 92.88 127 PRO A N 1
ATOM 988 C CA . PRO A 1 127 ? -12.484 27.609 0.839 1 92.88 127 PRO A CA 1
ATOM 989 C C . PRO A 1 127 ? -13.312 27.453 2.115 1 92.88 127 PRO A C 1
ATOM 991 O O . PRO A 1 127 ? -12.867 27.859 3.193 1 92.88 127 PRO A O 1
ATOM 994 N N . HIS A 1 128 ? -14.43 26.812 2.066 1 94.19 128 HIS A N 1
ATOM 995 C CA . HIS A 1 128 ? -15.344 26.703 3.199 1 94.19 128 HIS A CA 1
ATOM 996 C C . HIS A 1 128 ? -14.859 25.672 4.203 1 94.19 128 HIS A C 1
ATOM 998 O O . HIS A 1 128 ? -15.312 25.641 5.348 1 94.19 128 HIS A O 1
ATOM 1004 N N . LEU A 1 129 ? -13.898 24.891 3.836 1 96.06 129 LEU A N 1
ATOM 1005 C CA . LEU A 1 129 ? -13.422 23.812 4.695 1 96.06 129 LEU A CA 1
ATOM 1006 C C . LEU A 1 129 ? -12.258 24.281 5.562 1 96.06 129 LEU A C 1
ATOM 1008 O O . LEU A 1 129 ? -11.906 23.625 6.547 1 96.06 129 LEU A O 1
ATOM 1012 N N . VAL A 1 130 ? -11.734 25.469 5.293 1 95.44 130 VAL A N 1
ATOM 1013 C CA . VAL A 1 130 ? -10.398 25.734 5.816 1 95.44 130 VAL A CA 1
ATOM 1014 C C . VAL A 1 130 ? -10.445 26.891 6.801 1 95.44 130 VAL A C 1
ATOM 1016 O O . VAL A 1 130 ? -10.859 28 6.445 1 95.44 130 VAL A O 1
ATOM 1019 N N . GLU A 1 131 ? -10.055 26.656 7.969 1 94.56 131 GLU A N 1
ATOM 1020 C CA . GLU A 1 131 ? -9.805 27.719 8.945 1 94.56 131 GLU A CA 1
ATOM 1021 C C . GLU A 1 131 ? -8.367 28.219 8.859 1 94.56 131 GLU A C 1
ATOM 1023 O O . GLU A 1 131 ? -8.125 29.422 8.734 1 94.56 131 GLU A O 1
ATOM 1028 N N . ARG A 1 132 ? -7.457 27.344 8.844 1 95.25 132 ARG A N 1
ATOM 1029 C CA . ARG A 1 132 ? -6.02 27.547 8.695 1 95.25 132 ARG A CA 1
ATOM 1030 C C . ARG A 1 132 ? -5.336 26.25 8.258 1 95.25 132 ARG A C 1
ATOM 1032 O O . ARG A 1 132 ? -5.965 25.188 8.219 1 95.25 132 ARG A O 1
ATOM 1039 N N . TYR A 1 133 ? -4.074 26.406 7.871 1 96.88 133 TYR A N 1
ATOM 1040 C CA . TYR A 1 133 ? -3.41 25.203 7.371 1 96.88 133 TYR A CA 1
ATOM 1041 C C . TYR A 1 133 ? -1.92 25.234 7.688 1 96.88 133 TYR A C 1
ATOM 1043 O O . TYR A 1 133 ? -1.374 26.281 8.031 1 96.88 133 TYR A O 1
ATOM 1051 N N . VAL A 1 134 ? -1.324 24.094 7.66 1 98.12 134 VAL A N 1
ATOM 1052 C CA . VAL A 1 134 ? 0.121 23.891 7.668 1 98.12 134 VAL A CA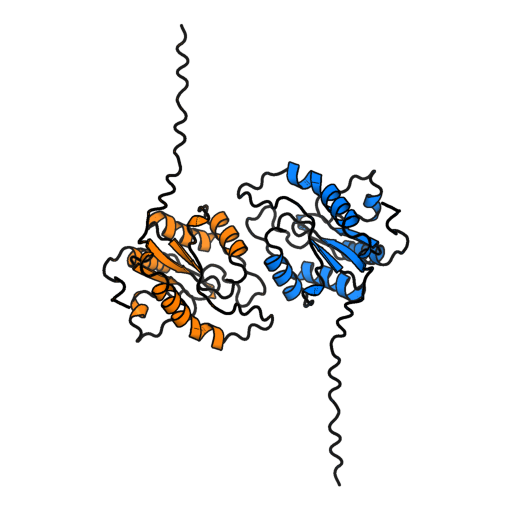 1
ATOM 1053 C C . VAL A 1 134 ? 0.513 22.906 6.562 1 98.12 134 VAL A C 1
ATOM 1055 O O . VAL A 1 134 ? -0.235 21.984 6.254 1 98.12 134 VAL A O 1
ATOM 1058 N N . ILE A 1 135 ? 1.635 23.172 5.941 1 97.94 135 ILE A N 1
ATOM 1059 C CA . ILE A 1 135 ? 2.199 22.297 4.922 1 97.94 135 ILE A CA 1
ATOM 1060 C C . ILE A 1 135 ? 3.387 21.531 5.5 1 97.94 135 ILE A C 1
ATOM 1062 O O . ILE A 1 135 ? 4.324 22.125 6.027 1 97.94 135 ILE A O 1
ATOM 1066 N N . LEU A 1 136 ? 3.299 20.219 5.445 1 98.62 136 LEU A N 1
ATOM 1067 C CA . LEU A 1 136 ? 4.363 19.344 5.934 1 98.62 136 LEU A CA 1
ATOM 1068 C C . LEU A 1 136 ? 4.906 18.469 4.809 1 98.62 136 LEU A C 1
ATOM 1070 O O . LEU A 1 136 ? 4.234 17.531 4.363 1 98.62 136 LEU A O 1
ATOM 1074 N N . ASP A 1 137 ? 6.078 18.797 4.344 1 96.75 137 ASP A N 1
ATOM 1075 C CA . ASP A 1 137 ? 6.707 18.172 3.182 1 96.75 137 ASP A CA 1
ATOM 1076 C C . ASP A 1 137 ? 8.227 18.219 3.293 1 96.75 137 ASP A C 1
ATOM 1078 O O . ASP A 1 137 ? 8.805 19.234 3.664 1 96.75 137 ASP A O 1
ATOM 1082 N N . ASP A 1 138 ? 8.867 17.109 2.967 1 95.75 138 ASP A N 1
ATOM 1083 C CA . ASP A 1 138 ? 10.32 17.094 3.133 1 95.75 138 ASP A CA 1
ATOM 1084 C C . ASP A 1 138 ? 11.016 17.828 1.994 1 95.75 138 ASP A C 1
ATOM 1086 O O . ASP A 1 138 ? 12.195 18.172 2.102 1 95.75 138 ASP A O 1
ATOM 1090 N N . ARG A 1 139 ? 10.312 18 0.913 1 92.81 139 ARG A N 1
ATOM 1091 C CA . ARG A 1 139 ? 10.875 18.719 -0.224 1 92.81 139 ARG A CA 1
ATOM 1092 C C . ARG A 1 139 ? 10.648 20.219 -0.085 1 92.81 139 ARG A C 1
ATOM 1094 O O . ARG A 1 139 ? 9.773 20.656 0.668 1 92.81 139 ARG A O 1
ATOM 1101 N N . ASP A 1 140 ? 11.477 20.922 -0.792 1 93.69 140 ASP A N 1
ATOM 1102 C CA . ASP A 1 140 ? 11.352 22.375 -0.789 1 93.69 140 ASP A CA 1
ATOM 1103 C C . ASP A 1 140 ? 10.234 22.828 -1.723 1 93.69 140 ASP A C 1
ATOM 1105 O O . ASP A 1 140 ? 10.5 23.406 -2.779 1 93.69 140 ASP A O 1
ATOM 1109 N N . VAL A 1 141 ? 9.047 22.688 -1.247 1 93.5 141 VAL A N 1
ATOM 1110 C CA . VAL A 1 141 ? 7.91 22.859 -2.143 1 93.5 141 VAL A CA 1
ATOM 1111 C C . VAL A 1 141 ? 7.383 24.297 -2.035 1 93.5 141 VAL A C 1
ATOM 1113 O O . VAL A 1 141 ? 6.586 24.734 -2.867 1 93.5 141 VAL A O 1
ATOM 1116 N N . VAL A 1 142 ? 7.742 25.047 -1.005 1 94.25 142 VAL A N 1
ATOM 1117 C CA . VAL A 1 142 ? 7.285 26.422 -0.821 1 94.25 142 VAL A CA 1
ATOM 1118 C C . VAL A 1 142 ? 8.477 27.375 -0.868 1 94.25 142 VAL A C 1
ATOM 1120 O O . VAL A 1 142 ? 9.32 27.375 0.036 1 94.25 142 VAL A O 1
ATOM 1123 N N . PRO A 1 143 ? 8.5 28.172 -1.906 1 93.56 143 PRO A N 1
ATOM 1124 C CA . PRO A 1 143 ? 9.578 29.156 -1.948 1 93.56 143 PRO A CA 1
ATOM 1125 C C . PRO A 1 143 ? 9.539 30.125 -0.759 1 93.56 143 PRO A C 1
ATOM 1127 O O . PRO A 1 143 ? 8.453 30.5 -0.296 1 93.56 143 PRO A O 1
ATOM 1130 N N . SER A 1 144 ? 10.773 30.609 -0.383 1 93.94 144 SER A N 1
ATOM 1131 C CA . SER A 1 144 ? 10.898 31.422 0.816 1 93.94 144 SER A CA 1
ATOM 1132 C C . SER A 1 144 ? 10.195 32.781 0.644 1 93.94 144 SER A C 1
ATOM 1134 O O . SER A 1 144 ? 9.844 33.438 1.629 1 93.94 144 SER A O 1
ATOM 1136 N N . ASP A 1 145 ? 9.992 33.188 -0.573 1 94.44 145 ASP A N 1
ATOM 1137 C CA . ASP A 1 145 ? 9.359 34.469 -0.826 1 94.44 145 ASP A CA 1
ATOM 1138 C C . ASP A 1 145 ? 7.84 34.344 -0.955 1 94.44 145 ASP A C 1
ATOM 1140 O O . ASP A 1 145 ? 7.125 35.312 -1.102 1 94.44 145 ASP A O 1
ATOM 1144 N N . ASP A 1 146 ? 7.336 33.125 -0.899 1 94.06 146 ASP A N 1
ATOM 1145 C CA . ASP A 1 146 ? 5.895 32.906 -0.9 1 94.06 146 ASP A CA 1
ATOM 1146 C C . ASP A 1 146 ? 5.305 33.094 0.495 1 94.06 146 ASP A C 1
ATOM 1148 O O . ASP A 1 146 ? 5.883 32.656 1.487 1 94.06 146 ASP A O 1
ATOM 1152 N N . PRO A 1 147 ? 4.176 33.812 0.606 1 92.88 147 PRO A N 1
ATOM 1153 C CA . PRO A 1 147 ? 3.553 34.031 1.912 1 92.88 147 PRO A CA 1
ATOM 1154 C C . PRO A 1 147 ? 3.24 32.75 2.652 1 92.88 147 PRO A C 1
ATOM 1156 O O . PRO A 1 147 ? 3.188 32.719 3.885 1 92.88 147 PRO A O 1
ATOM 1159 N N . MET A 1 148 ? 3.164 31.641 1.974 1 94.5 148 MET A N 1
ATOM 1160 C CA . MET A 1 148 ? 2.812 30.375 2.59 1 94.5 148 MET A CA 1
ATOM 1161 C C . MET A 1 148 ? 4.023 29.75 3.271 1 94.5 148 MET A C 1
ATOM 1163 O O . MET A 1 148 ? 3.895 28.75 3.986 1 94.5 148 MET A O 1
ATOM 1167 N N . TYR A 1 149 ? 5.152 30.359 3.107 1 95.12 149 TYR A N 1
ATOM 1168 C CA . TYR A 1 149 ? 6.383 29.844 3.699 1 95.12 149 TYR A CA 1
ATOM 1169 C C . TYR A 1 149 ? 6.285 29.812 5.223 1 95.12 149 TYR A C 1
ATOM 1171 O O . TYR A 1 149 ? 6.824 28.922 5.867 1 95.12 149 TYR A O 1
ATOM 1179 N N . SER A 1 150 ? 5.594 30.75 5.781 1 94.94 150 SER A N 1
ATOM 1180 C CA . SER A 1 150 ? 5.484 30.844 7.234 1 94.94 150 SER A CA 1
ATOM 1181 C C . SER A 1 150 ? 4.68 29.688 7.805 1 94.94 150 SER A C 1
ATOM 1183 O O . SER A 1 150 ? 4.688 29.453 9.016 1 94.94 150 SER A O 1
ATOM 1185 N N . ARG A 1 151 ? 4.012 28.906 6.922 1 96.5 151 ARG A N 1
ATOM 1186 C CA . ARG A 1 151 ? 3.174 27.797 7.344 1 96.5 151 ARG A CA 1
ATOM 1187 C C . ARG A 1 151 ? 3.752 26.469 6.871 1 96.5 151 ARG A C 1
ATOM 1189 O O . ARG A 1 151 ? 3.057 25.438 6.867 1 96.5 151 ARG A O 1
ATOM 1196 N N . PHE A 1 152 ? 5 26.531 6.465 1 96.88 152 PHE A N 1
ATOM 1197 C CA . PHE A 1 152 ? 5.672 25.391 5.871 1 96.88 152 PHE A CA 1
ATOM 1198 C C . PHE A 1 152 ? 6.684 24.797 6.844 1 96.88 152 PHE A C 1
ATOM 1200 O O . PHE A 1 152 ? 7.523 25.5 7.391 1 96.88 152 PHE A O 1
ATOM 1207 N N . VAL A 1 153 ? 6.52 23.516 7.117 1 98.44 153 VAL A N 1
ATOM 1208 C CA . VAL A 1 153 ? 7.488 22.75 7.895 1 98.44 153 VAL A CA 1
ATOM 1209 C C . VAL A 1 153 ? 8.125 21.672 7.016 1 98.44 153 VAL A C 1
ATOM 1211 O O . VAL A 1 153 ? 7.418 20.875 6.387 1 98.44 153 VAL A O 1
ATOM 1214 N N . GLN A 1 154 ? 9.484 21.609 7.027 1 97.81 154 GLN A N 1
ATOM 1215 C CA . GLN A 1 154 ? 10.211 20.766 6.082 1 97.81 154 GLN A CA 1
ATOM 1216 C C . GLN A 1 154 ? 11.133 19.797 6.812 1 97.81 154 GLN A C 1
ATOM 1218 O O . GLN A 1 154 ? 12.305 20.094 7.059 1 97.81 154 GLN A O 1
ATOM 1223 N N . PRO A 1 155 ? 10.648 18.625 7.031 1 98.06 155 PRO A N 1
ATOM 1224 C CA . PRO A 1 155 ? 11.523 17.594 7.602 1 98.06 155 PRO A CA 1
ATOM 1225 C C . PRO A 1 155 ? 12.672 17.219 6.668 1 98.06 155 PRO A C 1
ATOM 1227 O O . PRO A 1 155 ? 12.602 17.469 5.465 1 98.06 155 PRO A O 1
ATOM 1230 N N . THR A 1 156 ? 13.734 16.625 7.301 1 96 156 THR A N 1
ATOM 1231 C CA . THR A 1 156 ? 14.812 15.984 6.551 1 96 156 THR A CA 1
ATOM 1232 C C . THR A 1 156 ? 14.398 14.578 6.117 1 96 156 THR A C 1
ATOM 1234 O O . THR A 1 156 ? 13.969 13.766 6.941 1 96 156 THR A O 1
ATOM 1237 N N . TYR A 1 157 ? 14.586 14.352 4.902 1 93.38 157 TYR A N 1
ATOM 1238 C CA . TYR A 1 157 ? 14.055 13.148 4.277 1 93.38 157 TYR A CA 1
ATOM 1239 C C . TYR A 1 157 ? 14.461 11.906 5.059 1 93.38 157 TYR A C 1
ATOM 1241 O O . TYR A 1 157 ? 13.648 11 5.266 1 93.38 157 TYR A O 1
ATOM 1249 N N . SER A 1 158 ? 15.695 11.75 5.605 1 93.88 158 SER A N 1
ATOM 1250 C CA . SER A 1 158 ? 16.234 10.539 6.203 1 93.88 158 SER A CA 1
ATOM 1251 C C . SER A 1 158 ? 15.75 10.375 7.645 1 93.88 158 SER A C 1
ATOM 1253 O O . SER A 1 158 ? 15.867 9.289 8.219 1 93.88 158 SER A O 1
ATOM 1255 N N . ARG A 1 159 ? 15.141 11.422 8.148 1 96 159 ARG A N 1
ATOM 1256 C CA . ARG A 1 159 ? 14.75 11.375 9.555 1 96 159 ARG A CA 1
ATOM 1257 C C . ARG A 1 159 ? 13.234 11.281 9.703 1 96 159 ARG A C 1
ATOM 1259 O O . ARG A 1 159 ? 12.734 10.742 10.695 1 96 159 ARG A O 1
ATOM 1266 N N . GLY A 1 160 ? 12.508 11.781 8.734 1 98.06 160 GLY A N 1
ATOM 1267 C CA . GLY A 1 160 ? 11.086 11.984 8.93 1 98.06 160 GLY A CA 1
ATOM 1268 C C . GLY A 1 160 ? 10.766 13.148 9.852 1 98.06 160 GLY A C 1
ATOM 1269 O O . GLY A 1 160 ? 11.641 13.961 10.164 1 98.06 160 GLY A O 1
ATOM 1270 N N . ILE A 1 161 ? 9.477 13.25 10.18 1 98.81 161 ILE A N 1
ATOM 1271 C CA . ILE A 1 161 ? 9.07 14.344 11.047 1 98.81 161 ILE A CA 1
ATOM 1272 C C . ILE A 1 161 ? 9.641 14.133 12.453 1 98.81 161 ILE A C 1
ATOM 1274 O O . ILE A 1 161 ? 9.391 13.102 13.078 1 98.81 161 ILE A O 1
ATOM 1278 N N . THR A 1 162 ? 10.367 15.078 12.938 1 98.56 162 THR A N 1
ATOM 1279 C CA . THR A 1 162 ? 10.93 15 14.273 1 98.56 162 THR A CA 1
ATOM 1280 C C . THR A 1 162 ? 9.938 15.492 15.312 1 98.56 162 THR A C 1
ATOM 1282 O O . THR A 1 162 ? 8.891 16.047 14.969 1 98.56 162 THR A O 1
ATOM 1285 N N . VAL A 1 163 ? 10.297 15.234 16.547 1 98.25 163 VAL A N 1
ATOM 1286 C CA . VAL A 1 163 ? 9.469 15.711 17.641 1 98.25 163 VAL A CA 1
ATOM 1287 C C . VAL A 1 163 ? 9.391 17.234 17.609 1 98.25 163 VAL A C 1
ATOM 1289 O O . VAL A 1 163 ? 8.312 17.812 17.797 1 98.25 163 VAL A O 1
ATOM 1292 N N . GLU A 1 164 ? 10.516 17.859 17.344 1 98.38 164 GLU A N 1
ATOM 1293 C CA . GLU A 1 164 ? 10.555 19.312 17.281 1 98.38 164 GLU A CA 1
ATOM 1294 C C . GLU A 1 164 ? 9.664 19.844 16.156 1 98.38 164 GLU A C 1
ATOM 1296 O O . GLU A 1 164 ? 8.945 20.812 16.344 1 98.38 164 GLU A O 1
ATOM 1301 N N . GLU A 1 165 ? 9.734 19.234 15.07 1 98.62 165 GLU A N 1
ATOM 1302 C CA . GLU A 1 165 ? 8.922 19.656 13.93 1 98.62 165 GLU A CA 1
ATOM 1303 C C . GLU A 1 165 ? 7.438 19.406 14.188 1 98.62 165 GLU A C 1
ATOM 1305 O O . GLU A 1 165 ? 6.594 20.203 13.773 1 98.62 165 GLU A O 1
ATOM 1310 N N . ALA A 1 166 ? 7.125 18.344 14.852 1 98.81 166 ALA A N 1
ATOM 1311 C CA . ALA A 1 166 ? 5.738 18.078 15.234 1 98.81 166 ALA A CA 1
ATOM 1312 C C . ALA A 1 166 ? 5.199 19.188 16.141 1 98.81 166 ALA A C 1
ATOM 1314 O O . ALA A 1 166 ? 4.062 19.625 15.977 1 98.81 166 ALA A O 1
ATOM 1315 N N . LEU A 1 167 ? 6.027 19.594 17.062 1 98.31 167 LEU A N 1
ATOM 1316 C CA . LEU A 1 167 ? 5.633 20.672 17.953 1 98.31 167 LEU A CA 1
ATOM 1317 C C . LEU A 1 167 ? 5.418 21.969 17.172 1 98.31 167 LEU A C 1
ATOM 1319 O O . LEU A 1 167 ? 4.488 22.719 17.469 1 98.31 167 LEU A O 1
ATOM 1323 N N . ARG A 1 168 ? 6.27 22.188 16.25 1 98.31 168 ARG A N 1
ATOM 1324 C CA . ARG A 1 168 ? 6.121 23.375 15.414 1 98.31 168 ARG A CA 1
ATOM 1325 C C . ARG A 1 168 ? 4.816 23.312 14.625 1 98.31 168 ARG A C 1
ATOM 1327 O O . ARG A 1 168 ? 4.105 24.328 14.523 1 98.31 168 ARG A O 1
ATOM 1334 N N . VAL A 1 169 ? 4.477 22.203 14.055 1 98.62 169 VAL A N 1
ATOM 1335 C CA . VAL A 1 169 ? 3.232 22.031 13.312 1 98.62 169 VAL A CA 1
ATOM 1336 C C . VAL A 1 169 ? 2.043 22.328 14.219 1 98.62 169 VAL A C 1
ATOM 1338 O O . VAL A 1 169 ? 1.131 23.062 13.836 1 98.62 169 VAL A O 1
ATOM 1341 N N . LYS A 1 170 ? 2.062 21.812 15.453 1 98.19 170 LYS A N 1
ATOM 1342 C CA . LYS A 1 170 ? 0.978 22.047 16.406 1 98.19 170 LYS A CA 1
ATOM 1343 C C . LYS A 1 170 ? 0.828 23.531 16.719 1 98.19 170 LYS A C 1
ATOM 1345 O O . LYS A 1 170 ? -0.286 24.062 16.719 1 98.19 170 LYS A O 1
ATOM 1350 N N . ALA A 1 171 ? 1.967 24.156 16.922 1 97.38 171 ALA A N 1
ATOM 1351 C CA . ALA A 1 171 ? 1.948 25.578 17.234 1 97.38 171 ALA A CA 1
ATOM 1352 C C . ALA A 1 171 ? 1.347 26.391 16.094 1 97.38 171 ALA A C 1
ATOM 1354 O O . ALA A 1 171 ? 0.55 27.297 16.328 1 97.38 171 ALA A O 1
ATOM 1355 N N . LEU A 1 172 ? 1.679 26.047 14.914 1 97.19 172 LEU A N 1
ATOM 1356 C CA . LEU A 1 172 ? 1.179 26.766 13.75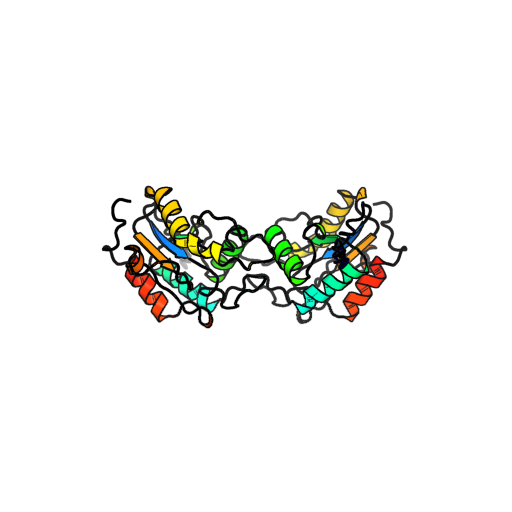 1 97.19 172 LEU A CA 1
ATOM 1357 C C . LEU A 1 172 ? -0.318 26.531 13.562 1 97.19 172 LEU A C 1
ATOM 1359 O O . LEU A 1 172 ? -1.049 27.438 13.172 1 97.19 172 LEU A O 1
ATOM 1363 N N . LEU A 1 173 ? -0.751 25.297 13.859 1 97.19 173 LEU A N 1
ATOM 1364 C CA . LEU A 1 173 ? -2.166 24.969 13.719 1 97.19 173 LEU A CA 1
ATOM 1365 C C . LEU A 1 173 ? -2.996 25.688 14.781 1 97.19 173 LEU A C 1
ATOM 1367 O O . LEU A 1 173 ? -4.191 25.922 14.586 1 97.19 173 LEU A O 1
ATOM 1371 N N . GLU A 1 174 ? -2.381 26.094 15.875 1 94.69 174 GLU A N 1
ATOM 1372 C CA . GLU A 1 174 ? -3.1 26.75 16.969 1 94.69 174 GLU A CA 1
ATOM 1373 C C . GLU A 1 174 ? -2.939 28.266 16.906 1 94.69 174 GLU A C 1
ATOM 1375 O O . GLU A 1 174 ? -3.588 28.984 17.656 1 94.69 174 GLU A O 1
ATOM 1380 N N . ASP A 1 175 ? -2.031 28.688 16.078 1 87.5 175 ASP A N 1
ATOM 1381 C CA . ASP A 1 175 ? -1.796 30.125 15.914 1 87.5 175 ASP A CA 1
ATOM 1382 C C . ASP A 1 175 ? -2.855 30.75 15.016 1 87.5 175 ASP A C 1
ATOM 1384 O O . ASP A 1 175 ? -2.945 30.422 13.828 1 87.5 175 ASP A O 1
ATOM 1388 N N . PRO A 1 176 ? -3.721 31.625 15.578 1 74.62 176 PRO A N 1
ATOM 1389 C CA . PRO A 1 176 ? -4.777 32.25 14.773 1 74.62 176 PRO A CA 1
ATOM 1390 C C . PRO A 1 176 ? -4.234 33.156 13.68 1 74.62 176 PRO A C 1
ATOM 1392 O O . PRO A 1 176 ? -4.949 33.469 12.727 1 74.62 176 PRO A O 1
ATOM 1395 N N . GLY A 1 177 ? -3.1 33.656 13.727 1 61.75 177 GLY A N 1
ATOM 1396 C CA . GLY A 1 177 ? -2.584 34.594 12.766 1 61.75 177 GLY A CA 1
ATOM 1397 C C . GLY A 1 177 ? -2.59 34.094 11.336 1 61.75 177 GLY A C 1
ATOM 1398 O O . GLY A 1 177 ? -2.461 34.875 10.391 1 61.75 177 GLY A O 1
ATOM 1399 N N . ALA A 1 178 ? -2.385 32.906 11.07 1 53.38 178 ALA A N 1
ATOM 1400 C CA . ALA A 1 178 ? -2.182 32.469 9.688 1 53.38 178 ALA A CA 1
ATOM 1401 C C . ALA A 1 178 ? -3.512 32.344 8.953 1 53.38 178 ALA A C 1
ATOM 1403 O O . ALA A 1 178 ? -4.051 31.234 8.836 1 53.38 178 ALA A O 1
ATOM 1404 N N . VAL A 1 179 ? -4.426 33.188 9.352 1 48.59 179 VAL A N 1
ATOM 1405 C CA . VAL A 1 179 ? -5.695 33.094 8.633 1 48.59 179 VAL A CA 1
ATOM 1406 C C . VAL A 1 179 ? -5.461 33.344 7.141 1 48.59 179 VAL A C 1
ATOM 1408 O O . VAL A 1 179 ? -4.52 34.031 6.758 1 48.59 179 VAL A O 1
ATOM 1411 N N . LEU A 1 180 ? -6.031 32.375 6.281 1 50.16 180 LEU A N 1
ATOM 1412 C CA . LEU A 1 180 ? -6.012 32.469 4.828 1 50.16 180 LEU A CA 1
ATOM 1413 C C . LEU A 1 180 ? -6.238 33.906 4.395 1 50.16 180 LEU A C 1
ATOM 1415 O O . LEU A 1 180 ? -7.223 34.562 4.797 1 50.16 180 LEU A O 1
ATOM 1419 N N . ASP A 1 181 ? -5.258 34.688 4.348 1 43.78 181 ASP A N 1
ATOM 1420 C CA . ASP A 1 181 ? -5.586 35.875 3.574 1 43.78 181 ASP A CA 1
ATOM 1421 C C . ASP A 1 181 ? -6.457 35.531 2.369 1 43.78 181 ASP A C 1
ATOM 1423 O O . ASP A 1 181 ? -6.402 34.406 1.858 1 43.78 181 ASP A O 1
ATOM 1427 N N . SER A 1 182 ? -7.59 36.375 2.111 1 40.31 182 SER A N 1
ATOM 1428 C CA . SER A 1 182 ? -8.492 36.312 0.967 1 40.31 182 SER A CA 1
ATOM 1429 C C . SER A 1 182 ? -7.77 35.812 -0.287 1 40.31 182 SER A C 1
ATOM 1431 O O . SER A 1 182 ? -6.781 36.438 -0.705 1 40.31 182 SER A O 1
ATOM 1433 N N . PHE A 1 183 ? -7.711 34.469 -0.532 1 35.09 183 PHE A N 1
ATOM 1434 C CA . PHE A 1 183 ? -7.273 34.062 -1.855 1 35.09 183 PHE A CA 1
ATOM 1435 C C . PHE A 1 183 ? -8.086 34.75 -2.943 1 35.09 183 PHE A C 1
ATOM 1437 O O . PHE A 1 183 ? -9.281 35 -2.771 1 35.09 183 PHE A O 1
ATOM 1444 N N . MET B 1 1 ? 32.312 9.984 -49.469 1 26.73 1 MET B N 1
ATOM 1445 C CA . MET B 1 1 ? 31.094 9.18 -49.469 1 26.73 1 MET B CA 1
ATOM 1446 C C . MET B 1 1 ? 31.031 8.281 -48.25 1 26.73 1 MET B C 1
ATOM 1448 O O . MET B 1 1 ? 31.25 7.074 -48.312 1 26.73 1 MET B O 1
ATOM 1452 N N . ILE B 1 2 ? 31.391 8.844 -47.031 1 30.75 2 ILE B N 1
ATOM 1453 C CA . ILE B 1 2 ? 31.484 8.133 -45.75 1 30.75 2 ILE B CA 1
ATOM 1454 C C . ILE B 1 2 ? 30.109 7.613 -45.344 1 30.75 2 ILE B C 1
ATOM 1456 O O . ILE B 1 2 ? 29.141 8.375 -45.281 1 30.75 2 ILE B O 1
ATOM 1460 N N . GLY B 1 3 ? 29.797 6.348 -45.781 1 25.83 3 GLY B N 1
ATOM 1461 C CA . GLY B 1 3 ? 28.562 5.629 -45.562 1 25.83 3 GLY B CA 1
ATOM 1462 C C . GLY B 1 3 ? 28.234 5.457 -44.094 1 25.83 3 GLY B C 1
ATOM 1463 O O . GLY B 1 3 ? 28.984 4.797 -43.344 1 25.83 3 GLY B O 1
ATOM 1464 N N . ASN B 1 4 ? 27.781 6.527 -43.375 1 28.75 4 ASN B N 1
ATOM 1465 C CA . ASN B 1 4 ? 27.359 6.539 -42 1 28.75 4 ASN B CA 1
ATOM 1466 C C . ASN B 1 4 ? 26.266 5.504 -41.719 1 28.75 4 ASN B C 1
ATOM 1468 O O . ASN B 1 4 ? 25.141 5.641 -42.219 1 28.75 4 ASN B O 1
ATOM 1472 N N . SER B 1 5 ? 26.656 4.191 -41.781 1 23.39 5 SER B N 1
ATOM 1473 C CA . SER B 1 5 ? 25.641 3.168 -41.5 1 23.39 5 SER B CA 1
ATOM 1474 C C . SER B 1 5 ? 25.047 3.332 -40.094 1 23.39 5 SER B C 1
ATOM 1476 O O . SER B 1 5 ? 25.75 3.189 -39.094 1 23.39 5 SER B O 1
ATOM 1478 N N . ALA B 1 6 ? 24.062 4.215 -40 1 27.48 6 ALA B N 1
ATOM 1479 C CA . ALA B 1 6 ? 23.203 4.305 -38.844 1 27.48 6 ALA B CA 1
ATOM 1480 C C . ALA B 1 6 ? 22.688 2.926 -38.406 1 27.48 6 ALA B C 1
ATOM 1482 O O . ALA B 1 6 ? 22 2.252 -39.188 1 27.48 6 ALA B O 1
ATOM 1483 N N . SER B 1 7 ? 23.5 2.162 -37.594 1 25.56 7 SER B N 1
ATOM 1484 C CA . SER B 1 7 ? 23.062 0.882 -37.062 1 25.56 7 SER B CA 1
ATOM 1485 C C . SER B 1 7 ? 21.688 1.002 -36.406 1 25.56 7 SER B C 1
ATOM 1487 O O . SER B 1 7 ? 21.453 1.919 -35.594 1 25.56 7 SER B O 1
ATOM 1489 N N . SER B 1 8 ? 20.672 0.517 -37.031 1 26 8 SER B N 1
ATOM 1490 C CA . SER B 1 8 ? 19.266 0.415 -36.594 1 26 8 SER B CA 1
ATOM 1491 C C . SER B 1 8 ? 19.156 -0.187 -35.219 1 26 8 SER B C 1
ATOM 1493 O O . SER B 1 8 ? 19.641 -1.293 -34.969 1 26 8 SER B O 1
ATOM 1495 N N . ALA B 1 9 ? 19.266 0.64 -34.156 1 29.39 9 ALA B N 1
ATOM 1496 C CA . ALA B 1 9 ? 18.906 0.226 -32.812 1 29.39 9 ALA B CA 1
ATOM 1497 C C . ALA B 1 9 ? 17.672 -0.682 -32.812 1 29.39 9 ALA B C 1
ATOM 1499 O O . ALA B 1 9 ? 16.578 -0.251 -33.188 1 29.39 9 ALA B O 1
ATOM 1500 N N . GLU B 1 10 ? 17.781 -1.947 -33.156 1 25.19 10 GLU B N 1
ATOM 1501 C CA . GLU B 1 10 ? 16.734 -2.928 -32.938 1 25.19 10 GLU B CA 1
ATOM 1502 C C . GLU B 1 10 ? 16.125 -2.818 -31.547 1 25.19 10 GLU B C 1
ATOM 1504 O O . GLU B 1 10 ? 16.828 -3.031 -30.547 1 25.19 10 GLU B O 1
ATOM 1509 N N . THR B 1 11 ? 15.266 -1.863 -31.312 1 29.95 11 THR B N 1
ATOM 1510 C CA . THR B 1 11 ? 14.438 -1.827 -30.125 1 29.95 11 THR B CA 1
ATOM 1511 C C . THR B 1 11 ? 13.867 -3.209 -29.812 1 29.95 11 THR B C 1
ATOM 1513 O O . THR B 1 11 ? 13.07 -3.744 -30.594 1 29.95 11 THR B O 1
ATOM 1516 N N . THR B 1 12 ? 14.68 -4.125 -29.391 1 29.75 12 THR B N 1
ATOM 1517 C CA . THR B 1 12 ? 14.156 -5.387 -28.875 1 29.75 12 THR B CA 1
ATOM 1518 C C . THR B 1 12 ? 12.867 -5.164 -28.078 1 29.75 12 THR B C 1
ATOM 1520 O O . THR B 1 12 ? 12.883 -4.512 -27.031 1 29.75 12 THR B O 1
ATOM 1523 N N . ALA B 1 13 ? 11.758 -5.02 -28.734 1 31.45 13 ALA B N 1
ATOM 1524 C CA . ALA B 1 13 ? 10.414 -5.027 -28.172 1 31.45 13 ALA B CA 1
ATOM 1525 C C . ALA B 1 13 ? 10.273 -6.109 -27.109 1 31.45 13 ALA B C 1
ATOM 1527 O O . ALA B 1 13 ? 10.641 -7.266 -27.344 1 31.45 13 ALA B O 1
ATOM 1528 N N . CYS B 1 14 ? 10.469 -5.844 -25.844 1 32.34 14 CYS B N 1
ATOM 1529 C CA . CYS B 1 14 ? 10.016 -6.777 -24.828 1 32.34 14 CYS B CA 1
ATOM 1530 C C . CYS B 1 14 ? 8.727 -7.473 -25.25 1 32.34 14 CYS B C 1
ATOM 1532 O O . CYS B 1 14 ? 7.715 -6.816 -25.484 1 32.34 14 CYS B O 1
ATOM 1534 N N . THR B 1 15 ? 8.742 -8.422 -26.172 1 32.84 15 THR B N 1
ATOM 1535 C CA . THR B 1 15 ? 7.59 -9.258 -26.484 1 32.84 15 THR B CA 1
ATOM 1536 C C . THR B 1 15 ? 6.758 -9.516 -25.234 1 32.84 15 THR B C 1
ATOM 1538 O O . THR B 1 15 ? 7.262 -10.062 -24.25 1 32.84 15 THR B O 1
ATOM 1541 N N . SER B 1 16 ? 6.004 -8.609 -24.719 1 37.62 16 SER B N 1
ATOM 1542 C CA . SER B 1 16 ? 4.922 -8.969 -23.797 1 37.62 16 SER B CA 1
ATOM 1543 C C . SER B 1 16 ? 4.324 -10.328 -24.156 1 37.62 16 SER B C 1
ATOM 1545 O O . SER B 1 16 ? 3.738 -10.492 -25.234 1 37.62 16 SER B O 1
ATOM 1547 N N . SER B 1 17 ? 4.953 -11.391 -24.156 1 43.62 17 SER B N 1
ATOM 1548 C CA . SER B 1 17 ? 4.309 -12.68 -24.391 1 43.62 17 SER B CA 1
ATOM 1549 C C . SER B 1 17 ? 2.92 -12.727 -23.766 1 43.62 17 SER B C 1
ATOM 1551 O O . SER B 1 17 ? 2.754 -13.234 -22.656 1 43.62 17 SER B O 1
ATOM 1553 N N . GLY B 1 18 ? 2.176 -11.672 -23.656 1 54.47 18 GLY B N 1
ATOM 1554 C CA . GLY B 1 18 ? 0.775 -11.734 -23.266 1 54.47 18 GLY B CA 1
ATOM 1555 C C . GLY B 1 18 ? -0.014 -12.773 -24.031 1 54.47 18 GLY B C 1
ATOM 1556 O O . GLY B 1 18 ? -0.681 -12.453 -25.016 1 54.47 18 GLY B O 1
ATOM 1557 N N . GLY B 1 19 ? 0.463 -14 -23.984 1 70.25 19 GLY B N 1
ATOM 1558 C CA . GLY B 1 19 ? -0.262 -15.039 -24.703 1 70.25 19 GLY B CA 1
ATOM 1559 C C . GLY B 1 19 ? -1.759 -14.992 -24.453 1 70.25 19 GLY B C 1
ATOM 1560 O O . GLY B 1 19 ? -2.23 -14.266 -23.578 1 70.25 19 GLY B O 1
ATOM 1561 N N . SER B 1 20 ? -2.539 -15.367 -25.344 1 86.88 20 SER B N 1
ATOM 1562 C CA . SER B 1 20 ? -3.99 -15.508 -25.281 1 86.88 20 SER B CA 1
ATOM 1563 C C . SER B 1 20 ? -4.391 -16.672 -24.375 1 86.88 20 SER B C 1
ATOM 1565 O O . SER B 1 20 ? -3.617 -17.609 -24.172 1 86.88 20 SER B O 1
ATOM 1567 N N . PRO B 1 21 ? -5.406 -16.531 -23.75 1 92.69 21 PRO B N 1
ATOM 1568 C CA . PRO B 1 21 ? -5.891 -17.656 -22.953 1 92.69 21 PRO B CA 1
ATOM 1569 C C . PRO B 1 21 ? -5.992 -18.953 -23.75 1 92.69 21 PRO B C 1
ATOM 1571 O O . PRO B 1 21 ? -6.051 -18.906 -24.984 1 92.69 21 PRO B O 1
ATOM 1574 N N . PRO B 1 22 ? -6.035 -20.172 -23.078 1 95.31 22 PRO B N 1
ATOM 1575 C CA . PRO B 1 22 ? -6.004 -20.312 -21.625 1 95.31 22 PRO B CA 1
ATOM 1576 C C . PRO B 1 22 ? -4.613 -20.078 -21.031 1 95.31 22 PRO B C 1
ATOM 1578 O O . PRO B 1 22 ? -3.609 -20.25 -21.734 1 95.31 22 PRO B O 1
ATOM 1581 N N . TYR B 1 23 ? -4.543 -19.719 -19.672 1 97 23 TYR B N 1
ATOM 1582 C CA . TYR B 1 23 ? -3.305 -19.375 -18.969 1 97 23 TYR B CA 1
ATOM 1583 C C . TYR B 1 23 ? -2.986 -20.422 -17.906 1 97 23 TYR B C 1
ATOM 1585 O O . TYR B 1 23 ? -3.887 -21.078 -17.391 1 97 23 TYR B O 1
ATOM 1593 N N . LYS B 1 24 ? -1.702 -20.547 -17.641 1 97.19 24 LYS B N 1
ATOM 1594 C CA . LYS B 1 24 ? -1.296 -21.047 -16.328 1 97.19 24 LYS B CA 1
ATOM 1595 C C . LYS B 1 24 ? -1.503 -19.984 -15.25 1 97.19 24 LYS B C 1
ATOM 1597 O O . LYS B 1 24 ? -1.121 -18.828 -15.438 1 97.19 24 LYS B O 1
ATOM 1602 N N . ILE B 1 25 ? -2.16 -20.375 -14.164 1 98 25 ILE B N 1
ATOM 1603 C CA . ILE B 1 25 ? -2.531 -19.375 -13.18 1 98 25 ILE B CA 1
ATOM 1604 C C . ILE B 1 25 ? -1.86 -19.703 -11.844 1 98 25 ILE B C 1
ATOM 1606 O O . ILE B 1 25 ? -1.861 -20.844 -11.398 1 98 25 ILE B O 1
ATOM 1610 N N . LEU B 1 26 ? -1.312 -18.703 -11.258 1 98.69 26 LEU B N 1
ATOM 1611 C CA . LEU B 1 26 ? -0.846 -18.75 -9.883 1 98.69 26 LEU B CA 1
ATOM 1612 C C . LEU B 1 26 ? -1.764 -17.953 -8.969 1 98.69 26 LEU B C 1
ATOM 1614 O O . LEU B 1 26 ? -1.813 -16.719 -9.055 1 98.69 26 LEU B O 1
ATOM 1618 N N . PHE B 1 27 ? -2.559 -18.656 -8.188 1 98.25 27 PHE B N 1
ATOM 1619 C CA . PHE B 1 27 ? -3.264 -18 -7.094 1 98.25 27 PHE B CA 1
ATOM 1620 C C . PHE B 1 27 ? -2.297 -17.625 -5.98 1 98.25 27 PHE B C 1
ATOM 1622 O O . PHE B 1 27 ? -1.725 -18.484 -5.32 1 98.25 27 PHE B O 1
ATOM 1629 N N . LEU B 1 28 ? -2.184 -16.359 -5.75 1 98.56 28 LEU B N 1
ATOM 1630 C CA . LEU B 1 28 ? -1.049 -15.867 -4.98 1 98.56 28 LEU B CA 1
ATOM 1631 C C . LEU B 1 28 ? -1.521 -15.094 -3.754 1 98.56 28 LEU B C 1
ATOM 1633 O O . LEU B 1 28 ? -2.229 -14.086 -3.881 1 98.56 28 LEU B O 1
ATOM 1637 N N . ASP B 1 29 ? -1.156 -15.594 -2.598 1 96 29 ASP B N 1
ATOM 1638 C CA . ASP B 1 29 ? -1.298 -14.859 -1.347 1 96 29 ASP B CA 1
ATOM 1639 C C . ASP B 1 29 ? -0.116 -13.914 -1.128 1 96 29 ASP B C 1
ATOM 1641 O O . ASP B 1 29 ? 0.914 -14.039 -1.794 1 96 29 ASP B O 1
ATOM 1645 N N . ILE B 1 30 ? -0.324 -12.969 -0.173 1 96.31 30 ILE B N 1
ATOM 1646 C CA . ILE B 1 30 ? 0.741 -12.008 0.086 1 96.31 30 ILE B CA 1
ATOM 1647 C C . ILE B 1 30 ? 1.377 -12.297 1.444 1 96.31 30 ILE B C 1
ATOM 1649 O O . ILE B 1 30 ? 2.586 -12.523 1.535 1 96.31 30 ILE B O 1
ATOM 1653 N N . ASP B 1 31 ? 0.57 -12.32 2.512 1 93.94 31 ASP B N 1
ATOM 1654 C CA . ASP B 1 31 ? 1.112 -12.516 3.854 1 93.94 31 ASP B CA 1
ATOM 1655 C C . ASP B 1 31 ? 1.697 -13.914 4.012 1 93.94 31 ASP B C 1
ATOM 1657 O O . ASP B 1 31 ? 1.045 -14.906 3.678 1 93.94 31 ASP B O 1
ATOM 1661 N N . GLY B 1 32 ? 2.951 -13.992 4.477 1 96.19 32 GLY B N 1
ATOM 1662 C CA . GLY B 1 32 ? 3.617 -15.273 4.656 1 96.19 32 GLY B CA 1
ATOM 1663 C C . GLY B 1 32 ? 4.227 -15.812 3.377 1 96.19 32 GLY B C 1
ATOM 1664 O O . GLY B 1 32 ? 4.918 -16.828 3.396 1 96.19 32 GLY B O 1
ATOM 1665 N N . VAL B 1 33 ? 3.957 -15.086 2.23 1 98 33 VAL B N 1
ATOM 1666 C CA . VAL B 1 33 ? 4.5 -15.484 0.937 1 98 33 VAL B CA 1
ATOM 1667 C C . VAL B 1 33 ? 5.473 -14.422 0.431 1 98 33 VAL B C 1
ATOM 1669 O O . VAL B 1 33 ? 6.645 -14.719 0.181 1 98 33 VAL B O 1
ATOM 1672 N N . LEU B 1 34 ? 4.984 -13.18 0.339 1 98.31 34 LEU B N 1
ATOM 1673 C CA . LEU B 1 34 ? 5.762 -12.055 -0.162 1 98.31 34 LEU B CA 1
ATOM 1674 C C . LEU B 1 34 ? 6.047 -11.055 0.952 1 98.31 34 LEU B C 1
ATOM 1676 O O . LEU B 1 34 ? 6.926 -10.203 0.817 1 98.31 34 LEU B O 1
ATOM 1680 N N . ASN B 1 35 ? 5.227 -11.016 1.962 1 96.25 35 ASN B N 1
ATOM 1681 C CA . ASN B 1 35 ? 5.309 -10.195 3.164 1 96.25 35 ASN B CA 1
ATOM 1682 C C . ASN B 1 35 ? 5.445 -11.055 4.422 1 96.25 35 ASN B C 1
ATOM 1684 O O . ASN B 1 35 ? 4.496 -11.727 4.828 1 96.25 35 ASN B O 1
ATOM 1688 N N . THR B 1 36 ? 6.582 -10.984 5.109 1 93.75 36 THR B N 1
ATOM 1689 C CA . THR B 1 36 ? 6.809 -11.883 6.234 1 93.75 36 THR B CA 1
ATOM 1690 C C . THR B 1 36 ? 6.605 -11.156 7.559 1 93.75 36 THR B C 1
ATOM 1692 O O . THR B 1 36 ? 7.047 -11.625 8.609 1 93.75 36 THR B O 1
ATOM 1695 N N . VAL B 1 37 ? 6.016 -9.961 7.492 1 84.5 37 VAL B N 1
ATOM 1696 C CA . VAL B 1 37 ? 5.602 -9.273 8.711 1 84.5 37 VAL B CA 1
ATOM 1697 C C . VAL B 1 37 ? 4.191 -9.719 9.102 1 84.5 37 VAL B C 1
ATOM 1699 O O . VAL B 1 37 ? 3.238 -9.5 8.344 1 84.5 37 VAL B O 1
ATOM 1702 N N . LYS B 1 38 ? 4.141 -10.422 10.141 1 71.69 38 LYS B N 1
ATOM 1703 C CA . LYS B 1 38 ? 2.865 -11 10.547 1 71.69 38 LYS B CA 1
ATOM 1704 C C . LYS B 1 38 ? 1.923 -9.93 11.094 1 71.69 38 LYS B C 1
ATOM 1706 O O . LYS B 1 38 ? 2.314 -9.117 11.93 1 71.69 38 LYS B O 1
ATOM 1711 N N . GLY B 1 39 ? 0.687 -9.945 10.586 1 68.88 39 GLY B N 1
ATOM 1712 C CA . GLY B 1 39 ? -0.406 -9.18 11.172 1 68.88 39 GLY B CA 1
ATOM 1713 C C . GLY B 1 39 ? -0.159 -7.684 11.156 1 68.88 39 GLY B C 1
ATOM 1714 O O . GLY B 1 39 ? -0.671 -6.961 12.016 1 68.88 39 GLY B O 1
ATOM 1715 N N . GLY B 1 40 ? 0.56 -7.262 10.297 1 77.94 40 GLY B N 1
ATOM 1716 C CA . GLY B 1 40 ? 0.873 -5.844 10.32 1 77.94 40 GLY B CA 1
ATOM 1717 C C . GLY B 1 40 ? -0.185 -4.988 9.648 1 77.94 40 GLY B C 1
ATOM 1718 O O . GLY B 1 40 ? -0.989 -5.492 8.859 1 77.94 40 GLY B O 1
ATOM 1719 N N . PRO B 1 41 ? -0.322 -3.787 10.055 1 88.44 41 PRO B N 1
ATOM 1720 C CA . PRO B 1 41 ? -1.302 -2.842 9.516 1 88.44 41 PRO B CA 1
ATOM 1721 C C . PRO B 1 41 ? -1.005 -2.441 8.078 1 88.44 41 PRO B C 1
ATOM 1723 O O . PRO B 1 41 ? -1.823 -1.776 7.434 1 88.44 41 PRO B O 1
ATOM 1726 N N . GLN B 1 42 ? 0.103 -2.818 7.566 1 93.94 42 GLN B N 1
ATOM 1727 C CA . GLN B 1 42 ? 0.502 -2.502 6.199 1 93.94 42 GLN B CA 1
ATOM 1728 C C . GLN B 1 42 ? 1.187 -3.693 5.535 1 93.94 42 GLN B C 1
ATOM 1730 O O . GLN B 1 42 ? 1.651 -4.609 6.219 1 93.94 42 GLN B O 1
ATOM 1735 N N . VAL B 1 43 ? 1.114 -3.713 4.207 1 93.94 43 VAL B N 1
ATOM 1736 C CA . VAL B 1 43 ? 1.827 -4.73 3.443 1 93.94 43 VAL B CA 1
ATOM 1737 C C . VAL B 1 43 ? 3.223 -4.227 3.088 1 93.94 43 VAL B C 1
ATOM 1739 O O . VAL B 1 43 ? 3.375 -3.121 2.564 1 93.94 43 VAL B O 1
ATOM 1742 N N . ILE B 1 44 ? 4.215 -4.977 3.459 1 95 44 ILE B N 1
ATOM 1743 C CA . ILE B 1 44 ? 5.598 -4.68 3.098 1 95 44 ILE B CA 1
ATOM 1744 C C . ILE B 1 44 ? 6.176 -5.828 2.279 1 95 44 ILE B C 1
ATOM 1746 O O . ILE B 1 44 ? 6.59 -6.848 2.834 1 95 44 ILE B O 1
ATOM 1750 N N . PHE B 1 45 ? 6.23 -5.609 0.97 1 96.88 45 PHE B N 1
ATOM 1751 C CA . PHE B 1 45 ? 6.77 -6.633 0.081 1 96.88 45 PHE B CA 1
ATOM 1752 C C . PHE B 1 45 ? 8.273 -6.777 0.276 1 96.88 45 PHE B C 1
ATOM 1754 O O . PHE B 1 45 ? 9 -5.785 0.293 1 96.88 45 PHE B O 1
ATOM 1761 N N . ASN B 1 46 ? 8.664 -8.031 0.484 1 97.19 46 ASN B N 1
ATOM 1762 C CA . ASN B 1 46 ? 10.094 -8.352 0.452 1 97.19 46 ASN B CA 1
ATOM 1763 C C . ASN B 1 46 ? 10.602 -8.477 -0.979 1 97.19 46 ASN B C 1
ATOM 1765 O O . ASN B 1 46 ? 10.188 -9.367 -1.718 1 97.19 46 ASN B O 1
ATOM 1769 N N . PRO B 1 47 ? 11.539 -7.609 -1.347 1 96.94 47 PRO B N 1
ATOM 1770 C CA . PRO B 1 47 ? 11.961 -7.594 -2.748 1 96.94 47 PRO B CA 1
ATOM 1771 C C . PRO B 1 47 ? 12.508 -8.938 -3.213 1 96.94 47 PRO B C 1
ATOM 1773 O O . PRO B 1 47 ? 12.297 -9.336 -4.359 1 96.94 47 PRO B O 1
ATOM 1776 N N . ASP B 1 48 ? 13.211 -9.641 -2.348 1 97.88 48 ASP B N 1
ATOM 1777 C CA . ASP B 1 48 ? 13.773 -10.93 -2.734 1 97.88 48 ASP B CA 1
ATOM 1778 C C . ASP B 1 48 ? 12.672 -11.953 -2.994 1 97.88 48 ASP B C 1
ATOM 1780 O O . ASP B 1 48 ? 12.75 -12.734 -3.941 1 97.88 48 ASP B O 1
ATOM 1784 N N . LEU B 1 49 ? 11.703 -11.914 -2.145 1 98.75 49 LEU B N 1
ATOM 1785 C CA . LEU B 1 49 ? 10.594 -12.844 -2.309 1 98.75 49 LEU B CA 1
ATOM 1786 C C . LEU B 1 49 ? 9.781 -12.508 -3.553 1 98.75 49 LEU B C 1
ATOM 1788 O O . LEU B 1 49 ? 9.367 -13.406 -4.289 1 98.75 49 LEU B O 1
ATOM 1792 N N . VAL B 1 50 ? 9.547 -11.234 -3.801 1 98.75 50 VAL B N 1
ATOM 1793 C CA . VAL B 1 50 ? 8.844 -10.781 -4.996 1 98.75 50 VAL B CA 1
ATOM 1794 C C . VAL B 1 50 ? 9.609 -11.219 -6.242 1 98.75 50 VAL B C 1
ATOM 1796 O O . VAL B 1 50 ? 9.016 -11.688 -7.215 1 98.75 50 VAL B O 1
ATOM 1799 N N . ASN B 1 51 ? 10.922 -11.07 -6.184 1 98.38 51 ASN B N 1
ATOM 1800 C CA . ASN B 1 51 ? 11.75 -11.484 -7.312 1 98.38 51 ASN B CA 1
ATOM 1801 C C . ASN B 1 51 ? 11.633 -12.984 -7.578 1 98.38 51 ASN B C 1
ATOM 1803 O O . ASN B 1 51 ? 11.664 -13.414 -8.727 1 98.38 51 ASN B O 1
ATOM 1807 N N . ARG B 1 52 ? 11.539 -13.727 -6.562 1 98.75 52 ARG B N 1
ATOM 1808 C CA . ARG B 1 52 ? 11.383 -15.172 -6.715 1 98.75 52 ARG B CA 1
ATOM 1809 C C . ARG B 1 52 ? 10.094 -15.508 -7.457 1 98.75 52 ARG B C 1
ATOM 1811 O O . ARG B 1 52 ? 10.086 -16.344 -8.359 1 98.75 52 ARG B O 1
ATOM 1818 N N . VAL B 1 53 ? 9 -14.844 -7.105 1 98.88 53 VAL B N 1
ATOM 1819 C CA . VAL B 1 53 ? 7.742 -15.062 -7.809 1 98.88 53 VAL B CA 1
ATOM 1820 C C . VAL B 1 53 ? 7.832 -14.492 -9.227 1 98.88 53 VAL B C 1
ATOM 1822 O O . VAL B 1 53 ? 7.316 -15.094 -10.172 1 98.88 53 VAL B O 1
ATOM 1825 N N . GLY B 1 54 ? 8.484 -13.328 -9.336 1 98.75 54 GLY B N 1
ATOM 1826 C CA . GLY B 1 54 ? 8.727 -12.781 -10.656 1 98.75 54 GLY B CA 1
ATOM 1827 C C . GLY B 1 54 ? 9.43 -13.75 -11.586 1 98.75 54 GLY B C 1
ATOM 1828 O O . GLY B 1 54 ? 9.086 -13.852 -12.766 1 98.75 54 GLY B O 1
ATOM 1829 N N . ASP B 1 55 ? 10.398 -14.469 -11.07 1 98.5 55 ASP B N 1
ATOM 1830 C CA . ASP B 1 55 ? 11.133 -15.469 -11.852 1 98.5 55 ASP B CA 1
ATOM 1831 C C . ASP B 1 55 ? 10.203 -16.594 -12.312 1 98.5 55 ASP B C 1
ATOM 1833 O O . ASP B 1 55 ? 10.344 -17.094 -13.43 1 98.5 55 ASP B O 1
ATOM 1837 N N . ILE B 1 56 ? 9.32 -17.016 -11.445 1 98.69 56 ILE B N 1
ATOM 1838 C CA . ILE B 1 56 ? 8.336 -18.016 -11.828 1 98.69 56 ILE B CA 1
ATOM 1839 C C . ILE B 1 56 ? 7.547 -17.531 -13.047 1 98.69 56 ILE B C 1
ATOM 1841 O O . ILE B 1 56 ? 7.395 -18.266 -14.023 1 98.69 56 ILE B O 1
ATOM 1845 N N . VAL B 1 57 ? 7.074 -16.281 -12.969 1 98.75 57 VAL B N 1
ATOM 1846 C CA . VAL B 1 57 ? 6.273 -15.695 -14.039 1 98.75 57 VAL B CA 1
ATOM 1847 C C . VAL B 1 57 ? 7.09 -15.641 -15.328 1 98.75 57 VAL B C 1
ATOM 1849 O O . VAL B 1 57 ? 6.613 -16.062 -16.391 1 98.75 57 VAL B O 1
ATOM 1852 N N . ARG B 1 58 ? 8.305 -15.219 -15.234 1 98 58 ARG B N 1
ATOM 1853 C CA . ARG B 1 58 ? 9.148 -15.062 -16.422 1 98 58 ARG B CA 1
ATOM 1854 C C . ARG B 1 58 ? 9.453 -16.406 -17.062 1 98 58 ARG B C 1
ATOM 1856 O O . ARG B 1 58 ? 9.516 -16.531 -18.281 1 98 58 ARG B O 1
ATOM 1863 N N . GLN B 1 59 ? 9.602 -17.391 -16.297 1 97.62 59 GLN B N 1
ATOM 1864 C CA . GLN B 1 59 ? 10.031 -18.703 -16.781 1 97.62 59 GLN B CA 1
ATOM 1865 C C . GLN B 1 59 ? 8.836 -19.516 -17.297 1 97.62 59 GLN B C 1
ATOM 1867 O O . GLN B 1 59 ? 8.977 -20.328 -18.203 1 97.62 59 GLN B O 1
ATOM 1872 N N . THR B 1 60 ? 7.688 -19.312 -16.703 1 97.56 60 THR B N 1
ATOM 1873 C CA . THR B 1 60 ? 6.562 -20.172 -17.031 1 97.56 60 THR B CA 1
ATOM 1874 C C . THR B 1 60 ? 5.539 -19.438 -17.891 1 97.56 60 THR B C 1
ATOM 1876 O O . THR B 1 60 ? 4.676 -20.078 -18.5 1 97.56 60 THR B O 1
ATOM 1879 N N . GLY B 1 61 ? 5.559 -18.125 -17.859 1 97.38 61 GLY B N 1
ATOM 1880 C CA . GLY B 1 61 ? 4.555 -17.328 -18.562 1 97.38 61 GLY B CA 1
ATOM 1881 C C . GLY B 1 61 ? 3.215 -17.312 -17.844 1 97.38 61 GLY B C 1
ATOM 1882 O O . GLY B 1 61 ? 2.209 -16.891 -18.422 1 97.38 61 GLY B O 1
ATOM 1883 N N . CYS B 1 62 ? 3.178 -17.719 -16.609 1 98.06 62 CYS B N 1
ATOM 1884 C CA . CYS B 1 62 ? 1.9 -17.781 -15.906 1 98.06 62 CYS B CA 1
ATOM 1885 C C . CYS B 1 62 ? 1.369 -16.391 -15.609 1 98.06 62 CYS B C 1
ATOM 1887 O O . CYS B 1 62 ? 2.115 -15.414 -15.672 1 98.06 62 CYS B O 1
ATOM 1889 N N . LYS B 1 63 ? 0.043 -16.281 -15.367 1 98.62 63 LYS B N 1
ATOM 1890 C CA . LYS B 1 63 ? -0.639 -15.102 -14.859 1 98.62 63 LYS B CA 1
ATOM 1891 C C . LYS B 1 63 ? -0.954 -15.242 -13.375 1 98.62 63 LYS B C 1
ATOM 1893 O O . LYS B 1 63 ? -0.909 -16.344 -12.828 1 98.62 63 LYS B O 1
ATOM 1898 N N . LEU B 1 64 ? -1.241 -14.117 -12.797 1 98.75 64 LEU B N 1
ATOM 1899 C CA . LEU B 1 64 ? -1.461 -14.102 -11.352 1 98.75 64 LEU B CA 1
ATOM 1900 C C . LEU B 1 64 ? -2.906 -13.742 -11.023 1 98.75 64 LEU B C 1
ATOM 1902 O O . LEU B 1 64 ? -3.492 -12.867 -11.664 1 98.75 64 LEU B O 1
ATOM 1906 N N . VAL B 1 65 ? -3.443 -14.406 -10.047 1 98.19 65 VAL B N 1
ATOM 1907 C CA . VAL B 1 65 ? -4.695 -14.039 -9.391 1 98.19 65 VAL B CA 1
ATOM 1908 C C . VAL B 1 65 ? -4.457 -13.852 -7.895 1 98.19 65 VAL B C 1
ATOM 1910 O O . VAL B 1 65 ? -4.012 -14.773 -7.211 1 98.19 65 VAL B O 1
ATOM 1913 N N . TRP B 1 66 ? -4.805 -12.641 -7.402 1 97 66 TRP B N 1
ATOM 1914 C CA . TRP B 1 66 ? -4.645 -12.383 -5.977 1 97 66 TRP B CA 1
ATOM 1915 C C . TRP B 1 66 ? -5.664 -13.164 -5.16 1 97 66 TRP B C 1
ATOM 1917 O O . TRP B 1 66 ? -6.867 -13.102 -5.434 1 97 66 TRP B O 1
ATOM 1927 N N . THR B 1 67 ? -5.172 -13.914 -4.191 1 94.81 67 THR B N 1
ATOM 1928 C CA . THR B 1 67 ? -5.988 -14.531 -3.154 1 94.81 67 THR B CA 1
ATOM 1929 C C . THR B 1 67 ? -5.531 -14.094 -1.768 1 94.81 67 THR B C 1
ATOM 1931 O O . THR B 1 67 ? -4.871 -14.852 -1.055 1 94.81 67 THR B O 1
ATOM 1934 N N . THR B 1 68 ? -5.855 -12.859 -1.426 1 91.75 68 THR B N 1
ATOM 1935 C CA . THR B 1 68 ? -5.32 -12.211 -0.233 1 91.75 68 THR B CA 1
ATOM 1936 C C . THR B 1 68 ? -6.383 -11.336 0.425 1 91.75 68 THR B C 1
ATOM 1938 O O . THR B 1 68 ? -7.344 -10.914 -0.228 1 91.75 68 THR B O 1
ATOM 1941 N N . TYR B 1 69 ? -6.125 -11.078 1.687 1 84.88 69 TYR B N 1
ATOM 1942 C CA . TYR B 1 69 ? -7 -10.164 2.406 1 84.88 69 TYR B CA 1
ATOM 1943 C C . TYR B 1 69 ? -6.719 -8.719 2.008 1 84.88 69 TYR B C 1
ATOM 1945 O O . TYR B 1 69 ? -7.516 -7.82 2.295 1 84.88 69 TYR B O 1
ATOM 1953 N N . TRP B 1 70 ? -5.66 -8.469 1.293 1 90.81 70 TRP B N 1
ATOM 1954 C CA . TRP B 1 70 ? -5.293 -7.137 0.823 1 90.81 70 TRP B CA 1
ATOM 1955 C C . TRP B 1 70 ? -5.98 -6.816 -0.5 1 90.81 70 TRP B C 1
ATOM 1957 O O . TRP B 1 70 ? -5.742 -5.758 -1.089 1 90.81 70 TRP B O 1
ATOM 1967 N N . ARG B 1 71 ? -6.91 -7.613 -0.936 1 89.25 71 ARG B N 1
ATOM 1968 C CA . ARG B 1 71 ? -7.504 -7.531 -2.266 1 89.25 71 ARG B CA 1
ATOM 1969 C C . ARG B 1 71 ? -8.289 -6.234 -2.438 1 89.25 71 ARG B C 1
ATOM 1971 O O . ARG B 1 71 ? -8.508 -5.777 -3.561 1 89.25 71 ARG B O 1
ATOM 1978 N N . GLY B 1 72 ? -8.711 -5.59 -1.331 1 88.31 72 GLY B N 1
ATOM 1979 C CA . GLY B 1 72 ? -9.359 -4.289 -1.412 1 88.31 72 GLY B CA 1
ATOM 1980 C C . GLY B 1 72 ? -8.438 -3.199 -1.929 1 88.31 72 GLY B C 1
ATOM 1981 O O . GLY B 1 72 ? -8.898 -2.123 -2.316 1 88.31 72 GLY B O 1
ATOM 1982 N N . PHE B 1 73 ? -7.145 -3.547 -1.952 1 93.25 73 PHE B N 1
ATOM 1983 C CA . PHE B 1 73 ? -6.133 -2.613 -2.434 1 93.25 73 PHE B CA 1
ATOM 1984 C C . PHE B 1 73 ? -5.41 -3.18 -3.648 1 93.25 73 PHE B C 1
ATOM 1986 O O . PHE B 1 73 ? -4.188 -3.059 -3.764 1 93.25 73 PHE B O 1
ATOM 1993 N N . GLU B 1 74 ? -6.18 -3.771 -4.52 1 93.38 74 GLU B N 1
ATOM 1994 C CA . GLU B 1 74 ? -5.641 -4.488 -5.672 1 93.38 74 GLU B CA 1
ATOM 1995 C C . GLU B 1 74 ? -4.719 -3.592 -6.496 1 93.38 74 GLU B C 1
ATOM 1997 O O . GLU B 1 74 ? -3.662 -4.031 -6.953 1 93.38 74 GLU B O 1
ATOM 2002 N N . ASP B 1 75 ? -5.102 -2.311 -6.688 1 92.62 75 ASP B N 1
ATOM 2003 C CA . ASP B 1 75 ? -4.289 -1.408 -7.496 1 92.62 75 ASP B CA 1
ATOM 2004 C C . ASP B 1 75 ? -2.912 -1.194 -6.867 1 92.62 75 ASP B C 1
ATOM 2006 O O . ASP B 1 75 ? -1.894 -1.243 -7.559 1 92.62 75 ASP B O 1
ATOM 2010 N N . TYR B 1 76 ? -2.902 -1.021 -5.605 1 94.56 76 TYR B N 1
ATOM 2011 C CA . TYR B 1 76 ? -1.64 -0.754 -4.926 1 94.56 76 TYR B CA 1
ATOM 2012 C C . TYR B 1 76 ? -0.76 -1.999 -4.902 1 94.56 76 TYR B C 1
ATOM 2014 O O . TYR B 1 76 ? 0.425 -1.936 -5.238 1 94.56 76 TYR B O 1
ATOM 2022 N N . ILE B 1 77 ? -1.365 -3.139 -4.516 1 96.25 77 ILE B N 1
ATOM 2023 C CA . ILE B 1 77 ? -0.539 -4.332 -4.375 1 96.25 77 ILE B CA 1
ATOM 2024 C C . ILE B 1 77 ? -0.037 -4.777 -5.746 1 96.25 77 ILE B C 1
ATOM 2026 O O . ILE B 1 77 ? 1.089 -5.266 -5.875 1 96.25 77 ILE B O 1
ATOM 2030 N N . THR B 1 78 ? -0.828 -4.594 -6.801 1 97.12 78 THR B N 1
ATOM 2031 C CA . THR B 1 78 ? -0.382 -4.914 -8.156 1 97.12 78 THR B CA 1
ATOM 2032 C C . THR B 1 78 ? 0.734 -3.971 -8.594 1 97.12 78 THR B C 1
ATOM 2034 O O . THR B 1 78 ? 1.747 -4.41 -9.141 1 97.12 78 THR B O 1
ATOM 2037 N N . TYR B 1 79 ? 0.533 -2.736 -8.273 1 94.62 79 TYR B N 1
ATOM 2038 C CA . TYR B 1 79 ? 1.537 -1.737 -8.625 1 94.62 79 TYR B CA 1
ATOM 2039 C C . TYR B 1 79 ? 2.883 -2.074 -7.992 1 94.62 79 TYR B C 1
ATOM 2041 O O . TYR B 1 79 ? 3.904 -2.125 -8.688 1 94.62 79 TYR B O 1
ATOM 2049 N N . VAL B 1 80 ? 2.871 -2.295 -6.738 1 96.25 80 VAL B N 1
ATOM 2050 C CA . VAL B 1 80 ? 4.113 -2.52 -6.004 1 96.25 80 VAL B CA 1
ATOM 2051 C C . VAL B 1 80 ? 4.758 -3.824 -6.465 1 96.25 80 VAL B C 1
ATOM 2053 O O . VAL B 1 80 ? 5.957 -3.865 -6.742 1 96.25 80 VAL B O 1
ATOM 2056 N N . PHE B 1 81 ? 3.951 -4.871 -6.57 1 97.75 81 PHE B N 1
ATOM 2057 C CA . PHE B 1 81 ? 4.484 -6.16 -6.996 1 97.75 81 PHE B CA 1
ATOM 2058 C C . PHE B 1 81 ? 5.164 -6.039 -8.359 1 97.75 81 PHE B C 1
ATOM 2060 O O . PHE B 1 81 ? 6.312 -6.457 -8.523 1 97.75 81 PHE B O 1
ATOM 2067 N N . CYS B 1 82 ? 4.465 -5.453 -9.258 1 97.06 82 CYS B N 1
ATOM 2068 C CA . CYS B 1 82 ? 4.957 -5.406 -10.633 1 97.06 82 CYS B CA 1
ATOM 2069 C C . CYS B 1 82 ? 6.184 -4.508 -10.742 1 97.06 82 CYS B C 1
ATOM 2071 O O . CYS B 1 82 ? 7.094 -4.785 -11.523 1 97.06 82 CYS B O 1
ATOM 2073 N N . ARG B 1 83 ? 6.215 -3.504 -9.953 1 94.62 83 ARG B N 1
ATOM 2074 C CA . ARG B 1 83 ? 7.387 -2.637 -9.953 1 94.62 83 ARG B CA 1
ATOM 2075 C C . ARG B 1 83 ? 8.602 -3.361 -9.383 1 94.62 83 ARG B C 1
ATOM 2077 O O . ARG B 1 83 ? 9.695 -3.295 -9.945 1 94.62 83 ARG B O 1
ATOM 2084 N N . LEU B 1 84 ? 8.406 -4.066 -8.391 1 96.25 84 LEU B N 1
ATOM 2085 C CA . LEU B 1 84 ? 9.508 -4.785 -7.75 1 96.25 84 LEU B CA 1
ATOM 2086 C C . LEU B 1 84 ? 9.969 -5.953 -8.617 1 96.25 84 LEU B C 1
ATOM 2088 O O . LEU B 1 84 ? 11.164 -6.238 -8.688 1 96.25 84 LEU B O 1
ATOM 2092 N N . ALA B 1 85 ? 9.031 -6.562 -9.234 1 97.5 85 ALA B N 1
ATOM 2093 C CA . ALA B 1 85 ? 9.336 -7.754 -10.023 1 97.5 85 ALA B CA 1
ATOM 2094 C C . ALA B 1 85 ? 9.758 -7.379 -11.438 1 97.5 85 ALA B C 1
ATOM 2096 O O . ALA B 1 85 ? 10.203 -8.234 -12.211 1 97.5 85 ALA B O 1
ATOM 2097 N N . ASP B 1 86 ? 9.609 -6.098 -11.773 1 95.38 86 ASP B N 1
ATOM 2098 C CA . ASP B 1 86 ? 9.859 -5.625 -13.125 1 95.38 86 ASP B CA 1
ATOM 2099 C C . ASP B 1 86 ? 9 -6.379 -14.141 1 95.38 86 ASP B C 1
ATOM 2101 O O . ASP B 1 86 ? 9.516 -6.949 -15.102 1 95.38 86 ASP B O 1
ATOM 2105 N N . LEU B 1 87 ? 7.734 -6.426 -13.883 1 97.12 87 LEU B N 1
ATOM 2106 C CA . LEU B 1 87 ? 6.746 -7.07 -14.742 1 97.12 87 LEU B CA 1
ATOM 2107 C C . LEU B 1 87 ? 5.652 -6.086 -15.148 1 97.12 87 LEU B C 1
ATOM 2109 O O . LEU B 1 87 ? 5.363 -5.141 -14.414 1 97.12 87 LEU B O 1
ATOM 2113 N N . PRO B 1 88 ? 5.121 -6.277 -16.344 1 95.75 88 PRO B N 1
ATOM 2114 C CA . PRO B 1 88 ? 3.979 -5.434 -16.703 1 95.75 88 PRO B CA 1
ATOM 2115 C C . PRO B 1 88 ? 2.736 -5.723 -15.867 1 95.75 88 PRO B C 1
ATOM 2117 O O . PRO B 1 88 ? 2.553 -6.852 -15.398 1 95.75 88 PRO B O 1
ATOM 2120 N N . PRO B 1 89 ? 1.865 -4.746 -15.688 1 94 89 PRO B N 1
ATOM 2121 C CA . PRO B 1 89 ? 0.719 -4.91 -14.789 1 94 89 PRO B CA 1
ATOM 2122 C C . PRO B 1 89 ? -0.266 -5.969 -15.281 1 94 89 PRO B C 1
ATOM 2124 O O . PRO B 1 89 ? -1.048 -6.504 -14.492 1 94 89 PRO B O 1
ATOM 2127 N N . ASP B 1 90 ? -0.212 -6.293 -16.562 1 95.5 90 ASP B N 1
ATOM 2128 C CA . ASP B 1 90 ? -1.195 -7.219 -17.109 1 95.5 90 ASP B CA 1
ATOM 2129 C C . ASP B 1 90 ? -0.877 -8.656 -16.703 1 95.5 90 ASP B C 1
ATOM 2131 O O . ASP B 1 90 ? -1.645 -9.578 -17.016 1 95.5 90 ASP B O 1
ATOM 2135 N N . VAL B 1 91 ? 0.192 -8.859 -15.961 1 97.88 91 VAL B N 1
ATOM 2136 C CA . VAL B 1 91 ? 0.489 -10.188 -15.43 1 97.88 91 VAL B CA 1
ATOM 2137 C C . VAL B 1 91 ? -0.558 -10.57 -14.391 1 97.88 91 VAL B C 1
ATOM 2139 O O . VAL B 1 91 ? -0.833 -11.758 -14.18 1 97.88 91 VAL B O 1
ATOM 2142 N N . VAL B 1 92 ? -1.068 -9.578 -13.719 1 98.25 92 VAL B N 1
ATOM 2143 C CA . VAL B 1 92 ? -2.16 -9.805 -12.773 1 98.25 92 VAL B CA 1
ATOM 2144 C C . VAL B 1 92 ? -3.498 -9.711 -13.508 1 98.25 92 VAL B C 1
ATOM 2146 O O . VAL B 1 92 ? -3.84 -8.656 -14.055 1 98.25 92 VAL B O 1
ATOM 2149 N N . ILE B 1 93 ? -4.234 -10.812 -13.477 1 97.62 93 ILE B N 1
ATOM 2150 C CA . ILE B 1 93 ? -5.422 -10.812 -14.328 1 97.62 93 ILE B CA 1
ATOM 2151 C C . ILE B 1 93 ? -6.676 -10.789 -13.469 1 97.62 93 ILE B C 1
ATOM 2153 O O . ILE B 1 93 ? -7.797 -10.82 -13.984 1 97.62 93 ILE B O 1
ATOM 2157 N N . GLY B 1 94 ? -6.527 -10.734 -12.125 1 95.62 94 GLY B N 1
ATOM 2158 C CA . GLY B 1 94 ? -7.695 -10.633 -11.258 1 95.62 94 GLY B CA 1
ATOM 2159 C C . GLY B 1 94 ? -7.383 -10.898 -9.797 1 95.62 94 GLY B C 1
ATOM 2160 O O . GLY B 1 94 ? -6.23 -10.812 -9.383 1 95.62 94 GLY B O 1
ATOM 2161 N N . ARG B 1 95 ? -8.453 -11 -9.055 1 95.44 95 ARG B N 1
ATOM 2162 C CA . ARG B 1 95 ? -8.453 -11.352 -7.637 1 95.44 95 ARG B CA 1
ATOM 2163 C C . ARG B 1 95 ? -9.703 -12.141 -7.27 1 95.44 95 ARG B C 1
ATOM 2165 O O . ARG B 1 95 ? -10.727 -12.062 -7.961 1 95.44 95 ARG B O 1
ATOM 2172 N N . THR B 1 96 ? -9.547 -12.992 -6.238 1 93.56 96 THR B N 1
ATOM 2173 C CA . THR B 1 96 ? -10.742 -13.672 -5.754 1 93.56 96 THR B CA 1
ATOM 2174 C C . THR B 1 96 ? -11.664 -12.695 -5.027 1 93.56 96 THR B C 1
ATOM 2176 O O . THR B 1 96 ? -11.219 -11.648 -4.547 1 93.56 96 THR B O 1
ATOM 2179 N N . THR B 1 97 ? -12.93 -13.102 -5.195 1 81.38 97 THR B N 1
ATOM 2180 C CA . THR B 1 97 ? -13.938 -12.297 -4.516 1 81.38 97 THR B CA 1
ATOM 2181 C C . THR B 1 97 ? -13.906 -12.555 -3.01 1 81.38 97 THR B C 1
ATOM 2183 O O . THR B 1 97 ? -13.383 -13.57 -2.559 1 81.38 97 THR B O 1
ATOM 2186 N N . GLY B 1 98 ? -14.133 -11.672 -2.203 1 70.81 98 GLY B N 1
ATOM 2187 C CA . GLY B 1 98 ? -14.211 -11.773 -0.755 1 70.81 98 GLY B CA 1
ATOM 2188 C C . GLY B 1 98 ? -14.266 -10.422 -0.064 1 70.81 98 GLY B C 1
ATOM 2189 O O . GLY B 1 98 ? -13.992 -9.391 -0.684 1 70.81 98 GLY B O 1
ATOM 2190 N N . THR B 1 99 ? -15.062 -10.523 0.971 1 59.59 99 THR B N 1
ATOM 2191 C CA . THR B 1 99 ? -15.148 -9.289 1.75 1 59.59 99 THR B CA 1
ATOM 2192 C C . THR B 1 99 ? -13.781 -8.906 2.307 1 59.59 99 THR B C 1
ATOM 2194 O O . THR B 1 99 ? -13.133 -9.711 2.992 1 59.59 99 THR B O 1
ATOM 2197 N N . PRO B 1 100 ? -13.234 -7.945 1.573 1 56.06 100 PRO B N 1
ATOM 2198 C CA . PRO B 1 100 ? -11.984 -7.523 2.217 1 56.06 100 PRO B CA 1
ATOM 2199 C C . PRO B 1 100 ? -12.148 -7.262 3.713 1 56.06 100 PRO B C 1
ATOM 2201 O O . PRO B 1 100 ? -13.219 -6.828 4.152 1 56.06 100 PRO B O 1
ATOM 2204 N N . HIS B 1 101 ? -11.664 -8.039 4.605 1 48.47 101 HIS B N 1
ATOM 2205 C CA . HIS B 1 101 ? -11.742 -7.609 6 1 48.47 101 HIS B CA 1
ATOM 2206 C C . HIS B 1 101 ? -11.211 -6.188 6.164 1 48.47 101 HIS B C 1
ATOM 2208 O O . HIS B 1 101 ? -10 -5.969 6.223 1 48.47 101 HIS B O 1
ATOM 2214 N N . LEU B 1 102 ? -11.859 -5.414 5.5 1 47.75 102 LEU B N 1
ATOM 2215 C CA . LEU B 1 102 ? -11.43 -4.051 5.785 1 47.75 102 LEU B CA 1
ATOM 2216 C C . LEU B 1 102 ? -11.414 -3.785 7.285 1 47.75 102 LEU B C 1
ATOM 2218 O O . LEU B 1 10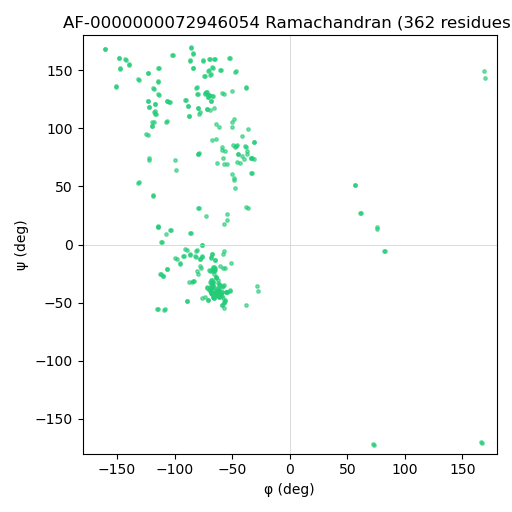2 ? -11.148 -2.662 7.719 1 47.75 102 LEU B O 1
ATOM 2222 N N . ASN B 1 103 ? -12.141 -4.77 7.992 1 45.69 103 ASN B N 1
ATOM 2223 C CA . ASN B 1 103 ? -12.32 -4.324 9.375 1 45.69 103 ASN B CA 1
ATOM 2224 C C . ASN B 1 103 ? -10.984 -4.238 10.109 1 45.69 103 ASN B C 1
ATOM 2226 O O . ASN B 1 103 ? -10.109 -5.086 9.922 1 45.69 103 ASN B O 1
ATOM 2230 N N . TYR B 1 104 ? -10.641 -3.1 10.508 1 45.22 104 TYR B N 1
ATOM 2231 C CA . TYR B 1 104 ? -9.547 -2.65 11.359 1 45.22 104 TYR B CA 1
ATOM 2232 C C . TYR B 1 104 ? -9.148 -3.736 12.352 1 45.22 104 TYR B C 1
ATOM 2234 O O . TYR B 1 104 ? -8 -3.785 12.797 1 45.22 104 TYR B O 1
ATOM 2242 N N . LYS B 1 105 ? -10.148 -4.539 12.859 1 42.28 105 LYS B N 1
ATOM 2243 C CA . LYS B 1 105 ? -9.859 -5.539 13.883 1 42.28 105 LYS B CA 1
ATOM 2244 C C . LYS B 1 105 ? -9.734 -6.93 13.273 1 42.28 105 LYS B C 1
ATOM 2246 O O . LYS B 1 105 ? -10.719 -7.5 12.797 1 42.28 105 LYS B O 1
ATOM 2251 N N . ALA B 1 106 ? -8.883 -7.355 12.625 1 41.66 106 ALA B N 1
ATOM 2252 C CA . ALA B 1 106 ? -8.508 -8.492 11.789 1 41.66 106 ALA B CA 1
ATOM 2253 C C . ALA B 1 106 ? -8.664 -9.812 12.555 1 41.66 106 ALA B C 1
ATOM 2255 O O . ALA B 1 106 ? -7.703 -10.328 13.117 1 41.66 106 ALA B O 1
ATOM 2256 N N . THR B 1 107 ? -9.555 -9.992 13.617 1 41.91 107 THR B N 1
ATOM 2257 C CA . THR B 1 107 ? -9.461 -11.344 14.164 1 41.91 107 THR B CA 1
ATOM 2258 C C . THR B 1 107 ? -9.859 -12.383 13.125 1 41.91 107 THR B C 1
ATOM 2260 O O . THR B 1 107 ? -11.047 -12.516 12.805 1 41.91 107 THR B O 1
ATOM 2263 N N . ASN B 1 108 ? -9.203 -12.648 12.172 1 42.41 108 ASN B N 1
ATOM 2264 C CA . ASN B 1 108 ? -9.484 -13.367 10.938 1 42.41 108 ASN B CA 1
ATOM 2265 C C . ASN B 1 108 ? -9.609 -14.867 11.172 1 42.41 108 ASN B C 1
ATOM 2267 O O . ASN B 1 108 ? -8.883 -15.664 10.57 1 42.41 108 ASN B O 1
ATOM 2271 N N . THR B 1 109 ? -9.883 -15.492 12.078 1 43.47 109 THR B N 1
ATOM 2272 C CA . THR B 1 109 ? -9.891 -16.938 11.93 1 43.47 109 THR B CA 1
ATOM 2273 C C . THR B 1 109 ? -10.836 -17.359 10.805 1 43.47 109 THR B C 1
ATOM 2275 O O . THR B 1 109 ? -10.539 -18.297 10.062 1 43.47 109 THR B O 1
ATOM 2278 N N . ARG B 1 110 ? -12.023 -16.969 10.844 1 44.03 110 ARG B N 1
ATOM 2279 C CA . ARG B 1 110 ? -13.062 -17.469 9.953 1 44.03 110 ARG B CA 1
ATOM 2280 C C . ARG B 1 110 ? -12.758 -17.109 8.5 1 44.03 110 ARG B C 1
ATOM 2282 O O . ARG B 1 110 ? -13.227 -17.781 7.578 1 44.03 110 ARG B O 1
ATOM 2289 N N . VAL B 1 111 ? -12.062 -16.031 8.258 1 50.88 111 VAL B N 1
ATOM 2290 C CA . VAL B 1 111 ? -11.836 -15.406 6.957 1 50.88 111 VAL B CA 1
ATOM 2291 C C . VAL B 1 111 ? -11.008 -16.344 6.082 1 50.88 111 VAL B C 1
ATOM 2293 O O . VAL B 1 111 ? -11.211 -16.406 4.867 1 50.88 111 VAL B O 1
ATOM 2296 N N . TYR B 1 112 ? -10.25 -17.281 6.746 1 54.28 112 TYR B N 1
ATOM 2297 C CA . TYR B 1 112 ? -9.344 -18.094 5.941 1 54.28 112 TYR B CA 1
ATOM 2298 C C . TYR B 1 112 ? -10.047 -19.328 5.41 1 54.28 112 TYR B C 1
ATOM 2300 O O . TYR B 1 112 ? -9.695 -19.844 4.348 1 54.28 112 TYR B O 1
ATOM 2308 N N . SER B 1 113 ? -10.984 -19.844 6.164 1 54.84 113 SER B N 1
ATOM 2309 C CA . SER B 1 113 ? -11.695 -21.031 5.691 1 54.84 113 SER B CA 1
ATOM 2310 C C . SER B 1 113 ? -12.375 -20.766 4.352 1 54.84 113 SER B C 1
ATOM 2312 O O . SER B 1 113 ? -12.516 -21.672 3.529 1 54.84 113 SER B O 1
ATOM 2314 N N . CYS B 1 114 ? -12.367 -19.625 3.949 1 78 114 CYS B N 1
ATOM 2315 C CA . CYS B 1 114 ? -13.164 -19.281 2.777 1 78 114 CYS B CA 1
ATOM 2316 C C . CYS B 1 114 ? -12.281 -19.047 1.562 1 78 114 CYS B C 1
ATOM 2318 O O . CYS B 1 114 ? -12.773 -18.984 0.433 1 78 114 CYS B O 1
ATOM 2320 N N . ARG B 1 115 ? -10.992 -19.406 1.829 1 89.38 115 ARG B N 1
ATOM 2321 C CA . ARG B 1 115 ? -10.109 -19.062 0.714 1 89.38 115 ARG B CA 1
ATOM 2322 C C . ARG B 1 115 ? -10.273 -20.062 -0.428 1 89.38 115 ARG B C 1
ATOM 2324 O O . ARG B 1 115 ? -10.328 -19.672 -1.596 1 89.38 115 ARG B O 1
ATOM 2331 N N . LEU B 1 116 ? -10.289 -21.328 -0.07 1 92.25 116 LEU B N 1
ATOM 2332 C CA . LEU B 1 116 ? -10.469 -22.328 -1.108 1 92.25 116 LEU B CA 1
ATOM 2333 C C . LEU B 1 116 ? -11.781 -22.125 -1.858 1 92.25 116 LEU B C 1
ATOM 2335 O O . LEU B 1 116 ? -11.82 -22.234 -3.086 1 92.25 116 LEU B O 1
ATOM 2339 N N . ASP B 1 117 ? -12.789 -21.812 -1.095 1 90.81 117 ASP B N 1
ATOM 2340 C CA . ASP B 1 117 ? -14.078 -21.547 -1.723 1 90.81 117 ASP B CA 1
ATOM 2341 C C . ASP B 1 117 ? -13.992 -20.359 -2.678 1 90.81 117 ASP B C 1
ATOM 2343 O O . ASP B 1 117 ? -14.617 -20.375 -3.74 1 90.81 117 ASP B O 1
ATOM 2347 N N . GLU B 1 118 ? -13.289 -19.375 -2.324 1 92.44 118 GLU B N 1
ATOM 2348 C CA . GLU B 1 118 ? -13.086 -18.203 -3.168 1 92.44 118 GLU B CA 1
ATOM 2349 C C . GLU B 1 118 ? -12.359 -18.578 -4.457 1 92.44 118 GLU B C 1
ATOM 2351 O O . GLU B 1 118 ? -12.711 -18.094 -5.535 1 92.44 118 GLU B O 1
ATOM 2356 N N . ILE B 1 119 ? -11.375 -19.422 -4.328 1 95 119 ILE B N 1
ATOM 2357 C CA . ILE B 1 119 ? -10.594 -19.859 -5.48 1 95 119 ILE B CA 1
ATOM 2358 C C . ILE B 1 119 ? -11.477 -20.688 -6.414 1 95 119 ILE B C 1
ATOM 2360 O O . ILE B 1 119 ? -11.5 -20.453 -7.625 1 95 119 ILE B O 1
ATOM 2364 N N . LYS B 1 120 ? -12.227 -21.578 -5.844 1 94.06 120 LYS B N 1
ATOM 2365 C CA . LYS B 1 120 ? -13.125 -22.406 -6.641 1 94.06 120 LYS B CA 1
ATOM 2366 C C . LYS B 1 120 ? -14.164 -21.547 -7.363 1 94.06 120 LYS B C 1
ATOM 2368 O O . LYS B 1 120 ? -14.469 -21.781 -8.531 1 94.06 120 LYS B O 1
ATOM 2373 N N . ALA B 1 121 ? -14.648 -20.594 -6.676 1 93.25 121 ALA B N 1
ATOM 2374 C CA . ALA B 1 121 ? -15.617 -19.688 -7.285 1 93.25 121 ALA B CA 1
ATOM 2375 C C . ALA B 1 121 ? -15.008 -18.938 -8.461 1 93.25 121 ALA B C 1
ATOM 2377 O O . ALA B 1 121 ? -15.633 -18.797 -9.516 1 93.25 121 ALA B O 1
ATOM 2378 N N . TRP B 1 122 ? -13.812 -18.484 -8.266 1 95.31 122 TRP B N 1
ATOM 2379 C CA . TRP B 1 122 ? -13.133 -17.766 -9.344 1 95.31 122 TRP B CA 1
ATOM 2380 C C . TRP B 1 122 ? -12.93 -18.672 -10.555 1 95.31 122 TRP B C 1
ATOM 2382 O O . TRP B 1 122 ? -13.141 -18.25 -11.695 1 95.31 122 TRP B O 1
ATOM 2392 N N . LEU B 1 123 ? -12.562 -19.875 -10.359 1 95.56 123 LEU B N 1
ATOM 2393 C CA . LEU B 1 123 ? -12.344 -20.828 -11.43 1 95.56 123 LEU B CA 1
ATOM 2394 C C . LEU B 1 123 ? -13.641 -21.109 -12.188 1 95.56 123 LEU B C 1
ATOM 2396 O O . LEU B 1 123 ? -13.641 -21.172 -13.422 1 95.56 123 LEU B O 1
ATOM 2400 N N . ARG B 1 124 ? -14.688 -21.203 -11.414 1 94.69 124 ARG B N 1
ATOM 2401 C CA . ARG B 1 124 ? -15.984 -21.453 -12.039 1 94.69 124 ARG B CA 1
ATOM 2402 C C . ARG B 1 124 ? -16.406 -20.266 -12.891 1 94.69 124 ARG B C 1
ATOM 2404 O O . ARG B 1 124 ? -17.047 -20.438 -13.938 1 94.69 124 ARG B O 1
ATOM 2411 N N . GLU B 1 125 ? -16.031 -19.141 -12.5 1 95.31 125 GLU B N 1
ATOM 2412 C CA . GLU B 1 125 ? -16.438 -17.922 -13.188 1 95.31 125 GLU B CA 1
ATOM 2413 C C . GLU B 1 125 ? -15.578 -17.672 -14.43 1 95.31 125 GLU B C 1
ATOM 2415 O O . GLU B 1 125 ? -16 -16.969 -15.352 1 95.31 125 GLU B O 1
ATOM 2420 N N . HIS B 1 126 ? -14.383 -18.25 -14.422 1 95.88 126 HIS B N 1
ATOM 2421 C CA . HIS B 1 126 ? -13.453 -17.953 -15.508 1 95.88 126 HIS B CA 1
ATOM 2422 C C . HIS B 1 126 ? -12.852 -19.234 -16.094 1 95.88 126 HIS B C 1
ATOM 2424 O O . HIS B 1 126 ? -11.633 -19.328 -16.266 1 95.88 126 HIS B O 1
ATOM 2430 N N . PRO B 1 127 ? -13.68 -20.172 -16.484 1 92.94 127 PRO B N 1
ATOM 2431 C CA . PRO B 1 127 ? -13.133 -21.438 -16.953 1 92.94 127 PRO B CA 1
ATOM 2432 C C . PRO B 1 127 ? -12.305 -21.281 -18.234 1 92.94 127 PRO B C 1
ATOM 2434 O O . PRO B 1 127 ? -11.336 -22.031 -18.438 1 92.94 127 PRO B O 1
ATOM 2437 N N . HIS B 1 128 ? -12.562 -20.328 -19.047 1 94.25 128 HIS B N 1
ATOM 2438 C CA . HIS B 1 128 ? -11.906 -20.156 -20.328 1 94.25 128 HIS B CA 1
ATOM 2439 C C . HIS B 1 128 ? -10.508 -19.562 -20.172 1 94.25 128 HIS B C 1
ATOM 2441 O O . HIS B 1 128 ? -9.688 -19.625 -21.094 1 94.25 128 HIS B O 1
ATOM 2447 N N . LEU B 1 129 ? -10.211 -19.078 -19.016 1 96.06 129 LEU B N 1
ATOM 2448 C CA . LEU B 1 129 ? -8.93 -18.422 -18.781 1 96.06 129 LEU B CA 1
ATOM 2449 C C . LEU B 1 129 ? -7.887 -19.422 -18.281 1 96.06 129 LEU B C 1
ATOM 2451 O O . LEU B 1 129 ? -6.688 -19.141 -18.297 1 96.06 129 LEU B O 1
ATOM 2455 N N . VAL B 1 130 ? -8.312 -20.625 -17.953 1 95.5 130 VAL B N 1
ATOM 2456 C CA . VAL B 1 130 ? -7.43 -21.422 -17.094 1 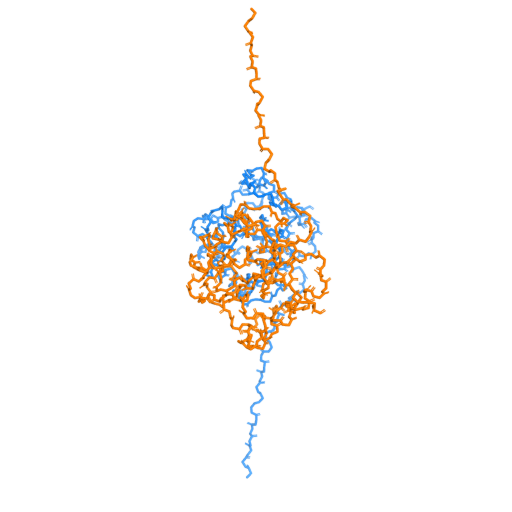95.5 130 VAL B CA 1
ATOM 2457 C C . VAL B 1 130 ? -6.988 -22.688 -17.844 1 95.5 130 VAL B C 1
ATOM 2459 O O . VAL B 1 130 ? -7.82 -23.484 -18.266 1 95.5 130 VAL B O 1
ATOM 2462 N N . GLU B 1 131 ? -5.75 -22.844 -18 1 94.62 131 GLU B N 1
ATOM 2463 C CA . GLU B 1 131 ? -5.16 -24.094 -18.453 1 94.62 131 GLU B CA 1
ATOM 2464 C C . GLU B 1 131 ? -4.844 -25.016 -17.266 1 94.62 131 GLU B C 1
ATOM 2466 O O . GLU B 1 131 ? -5.262 -26.172 -17.25 1 94.62 131 GLU B O 1
ATOM 2471 N N . ARG B 1 132 ? -4.223 -24.516 -16.297 1 95.25 132 ARG B N 1
ATOM 2472 C CA . ARG B 1 132 ? -3.865 -25.141 -15.031 1 95.25 132 ARG B CA 1
ATOM 2473 C C . ARG B 1 132 ? -3.549 -24.094 -13.969 1 95.25 132 ARG B C 1
ATOM 2475 O O . ARG B 1 132 ? -3.469 -22.891 -14.281 1 95.25 132 ARG B O 1
ATOM 2482 N N . TYR B 1 133 ? -3.449 -24.547 -12.734 1 96.88 133 TYR B N 1
ATOM 2483 C CA . TYR B 1 133 ? -3.225 -23.562 -11.688 1 96.88 133 TYR B CA 1
ATOM 2484 C C . TYR B 1 133 ? -2.393 -24.156 -10.555 1 96.88 133 TYR B C 1
ATOM 2486 O O . TYR B 1 133 ? -2.236 -25.375 -10.453 1 96.88 133 TYR B O 1
ATOM 2494 N N . VAL B 1 134 ? -1.804 -23.297 -9.781 1 98.06 134 VAL B N 1
ATOM 2495 C CA . VAL B 1 134 ? -1.17 -23.578 -8.5 1 98.06 134 VAL B CA 1
ATOM 2496 C C . VAL B 1 134 ? -1.646 -22.594 -7.449 1 98.06 134 VAL B C 1
ATOM 2498 O O . VAL B 1 134 ? -1.896 -21.422 -7.762 1 98.06 134 VAL B O 1
ATOM 2501 N N . ILE B 1 135 ? -1.849 -23.078 -6.254 1 97.88 135 ILE B N 1
ATOM 2502 C CA . ILE B 1 135 ? -2.221 -22.234 -5.113 1 97.88 135 ILE B CA 1
ATOM 2503 C C . ILE B 1 135 ? -1.011 -22.047 -4.203 1 97.88 135 ILE B C 1
ATOM 2505 O O . ILE B 1 135 ? -0.396 -23.016 -3.76 1 97.88 135 ILE B O 1
ATOM 2509 N N . LEU B 1 136 ? -0.641 -20.797 -3.992 1 98.62 136 LEU B N 1
ATOM 2510 C CA . LEU B 1 136 ? 0.476 -20.438 -3.123 1 98.62 136 LEU B CA 1
ATOM 2511 C C . LEU B 1 136 ? 0.005 -19.594 -1.953 1 98.62 136 LEU B C 1
ATOM 2513 O O . LEU B 1 136 ? -0.324 -18.406 -2.133 1 98.62 136 LEU B O 1
ATOM 2517 N N . ASP B 1 137 ? -0.06 -20.172 -0.79 1 96.62 137 ASP B N 1
ATOM 2518 C CA . ASP B 1 137 ? -0.616 -19.562 0.416 1 96.62 137 ASP B CA 1
ATOM 2519 C C . ASP B 1 137 ? 0.051 -20.125 1.67 1 96.62 137 ASP B C 1
ATOM 2521 O O . ASP B 1 137 ? 0.246 -21.328 1.787 1 96.62 137 ASP B O 1
ATOM 2525 N N . ASP B 1 138 ? 0.399 -19.25 2.596 1 95.62 138 ASP B N 1
ATOM 2526 C CA . ASP B 1 138 ? 1.111 -19.734 3.773 1 95.62 138 ASP B CA 1
ATOM 2527 C C . ASP B 1 138 ? 0.156 -20.422 4.754 1 95.62 138 ASP B C 1
ATOM 2529 O O . ASP B 1 138 ? 0.589 -21.141 5.648 1 95.62 138 ASP B O 1
ATOM 2533 N N . ARG B 1 139 ? -1.111 -20.125 4.621 1 92.62 139 ARG B N 1
ATOM 2534 C CA . ARG B 1 139 ? -2.113 -20.734 5.484 1 92.62 139 ARG B CA 1
ATOM 2535 C C . ARG B 1 139 ? -2.578 -22.078 4.922 1 92.62 139 ARG B C 1
ATOM 2537 O O . ARG B 1 139 ? -2.408 -22.344 3.729 1 92.62 139 ARG B O 1
ATOM 2544 N N . ASP B 1 140 ? -3.092 -22.844 5.82 1 93.5 140 ASP B N 1
ATOM 2545 C CA . ASP B 1 140 ? -3.613 -24.156 5.418 1 93.5 140 ASP B CA 1
ATOM 2546 C C . ASP B 1 140 ? -5 -24.016 4.793 1 93.5 140 ASP B C 1
ATOM 2548 O O . ASP B 1 140 ? -6 -24.422 5.391 1 93.5 140 ASP B O 1
ATOM 2552 N N . VAL B 1 141 ? -5.008 -23.594 3.578 1 93.44 141 VAL B N 1
ATOM 2553 C CA . VAL B 1 141 ? -6.277 -23.188 2.979 1 93.44 141 VAL B CA 1
ATOM 2554 C C . VAL B 1 141 ? -6.863 -24.359 2.184 1 93.44 141 VAL B C 1
ATOM 2556 O O . VAL B 1 141 ? -8.031 -24.328 1.802 1 93.44 141 VAL B O 1
ATOM 2559 N N . VAL B 1 142 ? -6.09 -25.375 1.845 1 94.12 142 VAL B N 1
ATOM 2560 C CA . VAL B 1 142 ? -6.562 -26.516 1.087 1 94.12 142 VAL B CA 1
ATOM 2561 C C . VAL B 1 142 ? -6.457 -27.781 1.941 1 94.12 142 VAL B C 1
ATOM 2563 O O . VAL B 1 142 ? -5.355 -28.25 2.24 1 94.12 142 VAL B O 1
ATOM 2566 N N . PRO B 1 143 ? -7.594 -28.312 2.283 1 93.25 143 PRO B N 1
ATOM 2567 C CA . PRO B 1 143 ? -7.547 -29.578 3.023 1 93.25 143 PRO B CA 1
ATOM 2568 C C . PRO B 1 143 ? -6.852 -30.688 2.242 1 93.25 143 PRO B C 1
ATOM 2570 O O . PRO B 1 143 ? -6.992 -30.781 1.02 1 93.25 143 PRO B O 1
ATOM 2573 N N . SER B 1 144 ? -6.219 -31.625 3.029 1 93.69 144 SER B N 1
ATOM 2574 C CA . SER B 1 144 ? -5.406 -32.656 2.416 1 93.69 144 SER B CA 1
ATOM 2575 C C . SER B 1 144 ? -6.27 -33.625 1.612 1 93.69 144 SER B C 1
ATOM 2577 O O . SER B 1 144 ? -5.773 -34.312 0.722 1 93.69 144 SER B O 1
ATOM 2579 N N . ASP B 1 145 ? -7.539 -33.719 1.923 1 94.06 145 ASP B N 1
ATOM 2580 C CA . ASP B 1 145 ? -8.43 -34.625 1.229 1 94.06 145 ASP B CA 1
ATOM 2581 C C . ASP B 1 145 ? -9.07 -33.969 0.015 1 94.06 145 ASP B C 1
ATOM 2583 O O . ASP B 1 145 ? -9.805 -34.625 -0.738 1 94.06 145 ASP B O 1
ATOM 2587 N N . ASP B 1 146 ? -8.828 -32.719 -0.187 1 93.81 146 ASP B N 1
ATOM 2588 C CA . ASP B 1 146 ? -9.305 -32.031 -1.382 1 93.81 146 ASP B CA 1
ATOM 2589 C C . ASP B 1 146 ? -8.398 -32.312 -2.578 1 93.81 146 ASP B C 1
ATOM 2591 O O . ASP B 1 146 ? -7.172 -32.281 -2.449 1 93.81 146 ASP B O 1
ATOM 2595 N N . PRO B 1 147 ? -8.969 -32.594 -3.756 1 92.69 147 PRO B N 1
ATOM 2596 C CA . PRO B 1 147 ? -8.156 -32.875 -4.945 1 92.69 147 PRO B CA 1
ATOM 2597 C C . PRO B 1 147 ? -7.211 -31.734 -5.289 1 92.69 147 PRO B C 1
ATOM 2599 O O . PRO B 1 147 ? -6.164 -31.953 -5.902 1 92.69 147 PRO B O 1
ATOM 2602 N N . MET B 1 148 ? -7.477 -30.562 -4.82 1 94.5 148 MET B N 1
ATOM 2603 C CA . MET B 1 148 ? -6.656 -29.406 -5.148 1 94.5 148 MET B CA 1
ATOM 2604 C C . MET B 1 148 ? -5.395 -29.359 -4.293 1 94.5 148 MET B C 1
ATOM 2606 O O . MET B 1 148 ? -4.496 -28.562 -4.535 1 94.5 148 MET B O 1
ATOM 2610 N N . TYR B 1 149 ? -5.305 -30.266 -3.369 1 95 149 TYR B N 1
ATOM 2611 C CA . TYR B 1 149 ? -4.148 -30.312 -2.48 1 95 149 TYR B CA 1
ATOM 2612 C C . TYR B 1 149 ? -2.869 -30.578 -3.266 1 95 149 TYR B C 1
ATOM 2614 O O . TYR B 1 149 ? -1.806 -30.062 -2.918 1 95 149 TYR B O 1
ATOM 2622 N N . SER B 1 150 ? -2.969 -31.328 -4.312 1 94.88 150 SER B N 1
ATOM 2623 C CA . SER B 1 150 ? -1.794 -31.672 -5.105 1 94.88 150 SER B CA 1
ATOM 2624 C C . SER B 1 150 ? -1.229 -30.453 -5.828 1 94.88 150 SER B C 1
ATOM 2626 O O . SER B 1 150 ? -0.108 -30.5 -6.336 1 94.88 150 SER B O 1
ATOM 2628 N N . ARG B 1 151 ? -1.986 -29.344 -5.832 1 96.44 151 ARG B N 1
ATOM 2629 C CA . ARG B 1 151 ? -1.578 -28.125 -6.52 1 96.44 151 ARG B CA 1
ATOM 2630 C C . ARG B 1 151 ? -1.325 -26.984 -5.527 1 96.44 151 ARG B C 1
ATOM 2632 O O . ARG B 1 151 ? -1.261 -25.812 -5.914 1 96.44 151 ARG B O 1
ATOM 2639 N N . PHE B 1 152 ? -1.217 -27.391 -4.277 1 96.81 152 PHE B N 1
ATOM 2640 C CA . PHE B 1 152 ? -1.09 -26.422 -3.188 1 96.81 152 PHE B CA 1
ATOM 2641 C C . PHE B 1 152 ? 0.334 -26.406 -2.643 1 96.81 152 PHE B C 1
ATOM 2643 O O . PHE B 1 152 ? 0.891 -27.469 -2.32 1 96.81 152 PHE B O 1
ATOM 2650 N N . VAL B 1 153 ? 0.939 -25.25 -2.66 1 98.44 153 VAL B N 1
ATOM 2651 C CA . VAL B 1 153 ? 2.236 -25.016 -2.031 1 98.44 153 VAL B CA 1
ATOM 2652 C C . VAL B 1 153 ? 2.08 -24.047 -0.854 1 98.44 153 VAL B C 1
ATOM 2654 O O . VAL B 1 153 ? 1.53 -22.953 -1.007 1 98.44 153 VAL B O 1
ATOM 2657 N N . GLN B 1 154 ? 2.619 -24.438 0.331 1 97.75 154 GLN B N 1
ATOM 2658 C CA . GLN B 1 154 ? 2.367 -23.719 1.567 1 97.75 154 GLN B CA 1
ATOM 2659 C C . GLN B 1 154 ? 3.674 -23.266 2.219 1 97.75 154 GLN B C 1
ATOM 2661 O O . GLN B 1 154 ? 4.234 -23.984 3.051 1 97.75 154 GLN B O 1
ATOM 2666 N N . PRO B 1 155 ? 4.07 -22.062 1.939 1 98.06 155 PRO B N 1
ATOM 2667 C CA . PRO B 1 155 ? 5.242 -21.547 2.639 1 98.06 155 PRO B CA 1
ATOM 2668 C C . PRO B 1 155 ? 5.008 -21.375 4.137 1 98.06 155 PRO B C 1
ATOM 2670 O O . PRO B 1 155 ? 3.861 -21.328 4.586 1 98.06 155 PRO B O 1
ATOM 2673 N N . THR B 1 156 ? 6.16 -21.328 4.891 1 95.88 156 THR B N 1
ATOM 2674 C CA . THR B 1 156 ? 6.141 -20.922 6.297 1 95.88 156 THR B CA 1
ATOM 2675 C C . THR B 1 156 ? 6.074 -19.406 6.426 1 95.88 156 THR B C 1
ATOM 2677 O O . THR B 1 156 ? 6.883 -18.688 5.84 1 95.88 156 THR B O 1
ATOM 2680 N N . TYR B 1 157 ? 5.168 -19 7.203 1 93.12 157 TYR B N 1
ATOM 2681 C CA . TYR B 1 157 ? 4.82 -17.594 7.285 1 93.12 157 TYR B CA 1
ATOM 2682 C C . TYR B 1 157 ? 6.062 -16.734 7.523 1 93.12 157 TYR B C 1
ATOM 2684 O O . TYR B 1 157 ? 6.219 -15.68 6.918 1 93.12 157 TYR B O 1
ATOM 2692 N N . SER B 1 158 ? 7.066 -17.125 8.352 1 93.75 158 SER B N 1
ATOM 2693 C CA . SER B 1 158 ? 8.188 -16.312 8.789 1 93.75 158 SER B CA 1
ATOM 2694 C C . SER B 1 158 ? 9.305 -16.297 7.742 1 93.75 158 SER B C 1
ATOM 2696 O O . SER B 1 158 ? 10.203 -15.461 7.793 1 93.75 158 SER B O 1
ATOM 2698 N N . ARG B 1 159 ? 9.156 -17.172 6.754 1 95.94 159 ARG B N 1
ATOM 2699 C CA . ARG B 1 159 ? 10.234 -17.297 5.781 1 95.94 159 ARG B CA 1
ATOM 2700 C C . ARG B 1 159 ? 9.812 -16.734 4.426 1 95.94 159 ARG B C 1
ATOM 2702 O O . ARG B 1 159 ? 10.656 -16.281 3.646 1 95.94 159 ARG B O 1
ATOM 2709 N N . GLY B 1 160 ? 8.516 -16.766 4.156 1 98.06 160 GLY B N 1
ATOM 2710 C CA . GLY B 1 160 ? 8.07 -16.516 2.797 1 98.06 160 GLY B CA 1
ATOM 2711 C C . GLY B 1 160 ? 8.359 -17.656 1.854 1 98.06 160 GLY B C 1
ATOM 2712 O O . GLY B 1 160 ? 8.703 -18.766 2.295 1 98.06 160 GLY B O 1
ATOM 2713 N N . ILE B 1 161 ? 8.109 -17.406 0.566 1 98.75 161 ILE B N 1
ATOM 2714 C CA . ILE B 1 161 ? 8.336 -18.453 -0.414 1 98.75 161 ILE B CA 1
ATOM 2715 C C . ILE B 1 161 ? 9.836 -18.734 -0.531 1 98.75 161 ILE B C 1
ATOM 2717 O O . ILE B 1 161 ? 10.617 -17.828 -0.835 1 98.75 161 ILE B O 1
ATOM 2721 N N . THR B 1 162 ? 10.219 -19.938 -0.323 1 98.56 162 THR B N 1
ATOM 2722 C CA . THR B 1 162 ? 11.617 -20.328 -0.441 1 98.56 162 THR B CA 1
ATOM 2723 C C . THR B 1 162 ? 11.969 -20.672 -1.888 1 98.56 162 THR B C 1
ATOM 2725 O O . THR B 1 162 ? 11.078 -20.781 -2.736 1 98.56 162 THR B O 1
ATOM 2728 N N . VAL B 1 163 ? 13.242 -20.828 -2.09 1 98.25 163 VAL B N 1
ATOM 2729 C CA . VAL B 1 163 ? 13.719 -21.219 -3.412 1 98.25 163 VAL B CA 1
ATOM 2730 C C . VAL B 1 163 ? 13.148 -22.594 -3.777 1 98.25 163 VAL B C 1
ATOM 2732 O O . VAL B 1 163 ? 12.703 -22.797 -4.906 1 98.25 163 VAL B O 1
ATOM 2735 N N . GLU B 1 164 ? 13.148 -23.469 -2.816 1 98.38 164 GLU B N 1
ATOM 2736 C CA . GLU B 1 164 ? 12.625 -24.812 -3.043 1 98.38 164 GLU B CA 1
ATOM 2737 C C . GLU B 1 164 ? 11.141 -24.766 -3.398 1 98.38 164 GLU B C 1
ATOM 2739 O O . GLU B 1 164 ? 10.695 -25.469 -4.309 1 98.38 164 GLU B O 1
ATOM 2744 N N . GLU B 1 165 ? 10.43 -24.016 -2.713 1 98.62 165 GLU B N 1
ATOM 2745 C CA . GLU B 1 165 ? 9 -23.891 -2.967 1 98.62 165 GLU B CA 1
ATOM 2746 C C . GLU B 1 165 ? 8.734 -23.234 -4.316 1 98.62 165 GLU B C 1
ATOM 2748 O O . GLU B 1 165 ? 7.785 -23.594 -5.016 1 98.62 165 GLU B O 1
ATOM 2753 N N . ALA B 1 166 ? 9.531 -22.281 -4.676 1 98.81 166 ALA B N 1
ATOM 2754 C CA . ALA B 1 166 ? 9.414 -21.656 -5.992 1 98.81 166 ALA B CA 1
ATOM 2755 C C . ALA B 1 166 ? 9.617 -22.688 -7.102 1 98.81 166 ALA B C 1
ATOM 2757 O O . ALA B 1 166 ? 8.891 -22.688 -8.102 1 98.81 166 ALA B O 1
ATOM 2758 N N . LEU B 1 167 ? 10.602 -23.531 -6.902 1 98.25 167 LEU B N 1
ATOM 2759 C CA . LEU B 1 167 ? 10.859 -24.578 -7.879 1 98.25 167 LEU B CA 1
ATOM 2760 C C . LEU B 1 167 ? 9.68 -25.531 -7.965 1 98.25 167 LEU B C 1
ATOM 2762 O O . LEU B 1 167 ? 9.312 -25.984 -9.055 1 98.25 167 LEU B O 1
ATOM 2766 N N . ARG B 1 168 ? 9.148 -25.828 -6.844 1 98.25 168 ARG B N 1
ATOM 2767 C CA . ARG B 1 168 ? 7.977 -26.703 -6.828 1 98.25 168 ARG B CA 1
ATOM 2768 C C . ARG B 1 168 ? 6.812 -26.062 -7.574 1 98.25 168 ARG B C 1
ATOM 2770 O O . ARG B 1 168 ? 6.121 -26.734 -8.344 1 98.25 168 ARG B O 1
ATOM 2777 N N . VAL B 1 169 ? 6.555 -24.797 -7.371 1 98.62 169 VAL B N 1
ATOM 2778 C CA . VAL B 1 169 ? 5.492 -24.062 -8.062 1 98.62 169 VAL B CA 1
ATOM 2779 C C . VAL B 1 169 ? 5.719 -24.141 -9.57 1 98.62 169 VAL B C 1
ATOM 2781 O O . VAL B 1 169 ? 4.793 -24.438 -10.328 1 98.62 169 VAL B O 1
ATOM 2784 N N . LYS B 1 170 ? 6.957 -23.922 -10.023 1 98.19 170 LYS B N 1
ATOM 2785 C CA . LYS B 1 170 ? 7.281 -23.984 -11.445 1 98.19 170 LYS B CA 1
ATOM 2786 C C . LYS B 1 170 ? 6.996 -25.359 -12.023 1 98.19 170 LYS B C 1
ATOM 2788 O O . LYS B 1 170 ? 6.402 -25.484 -13.102 1 98.19 170 LYS B O 1
ATOM 2793 N N . ALA B 1 171 ? 7.402 -26.344 -11.266 1 97.31 171 ALA B N 1
ATOM 2794 C CA . ALA B 1 171 ? 7.199 -27.719 -11.727 1 97.31 171 ALA B CA 1
ATOM 2795 C C . ALA B 1 171 ? 5.715 -28.031 -11.875 1 97.31 171 ALA B C 1
ATOM 2797 O O . ALA B 1 171 ? 5.301 -28.656 -12.859 1 97.31 171 ALA B O 1
ATOM 2798 N N . LEU B 1 172 ? 4.945 -27.578 -10.977 1 97.12 172 LEU B N 1
ATOM 2799 C CA . LEU B 1 172 ? 3.51 -27.828 -11.016 1 97.12 172 LEU B CA 1
ATOM 2800 C C . LEU B 1 172 ? 2.854 -27.094 -12.172 1 97.12 172 LEU B C 1
ATOM 2802 O O . LEU B 1 172 ? 1.932 -27.609 -12.805 1 97.12 172 LEU B O 1
ATOM 2806 N N . LEU B 1 173 ? 3.34 -25.875 -12.43 1 97.12 173 LEU B N 1
ATOM 2807 C CA . LEU B 1 173 ? 2.787 -25.078 -13.516 1 97.12 173 LEU B CA 1
ATOM 2808 C C . LEU B 1 173 ? 3.145 -25.688 -14.875 1 97.12 173 LEU B C 1
ATOM 2810 O O . LEU B 1 173 ? 2.443 -25.453 -15.859 1 97.12 173 LEU B O 1
ATOM 2814 N N . GLU B 1 174 ? 4.203 -26.469 -14.93 1 94.62 174 GLU B N 1
ATOM 2815 C CA . GLU B 1 174 ? 4.652 -27.062 -16.188 1 94.62 174 GLU B CA 1
ATOM 2816 C C . GLU B 1 174 ? 4.156 -28.5 -16.344 1 94.62 174 GLU B C 1
ATOM 2818 O O . GLU B 1 174 ? 4.312 -29.109 -17.406 1 94.62 174 GLU B O 1
ATOM 2823 N N . ASP B 1 175 ? 3.666 -29.031 -15.273 1 87.25 175 ASP B N 1
ATOM 2824 C CA . ASP B 1 175 ? 3.135 -30.391 -15.289 1 87.25 175 ASP B CA 1
ATOM 2825 C C . ASP B 1 175 ? 1.74 -30.422 -15.914 1 87.25 175 ASP B C 1
ATOM 2827 O O . ASP B 1 175 ? 0.8 -29.844 -15.375 1 87.25 175 ASP B O 1
ATOM 2831 N N . PRO B 1 176 ? 1.599 -31.078 -17.094 1 74.81 176 PRO B N 1
ATOM 2832 C CA . PRO B 1 176 ? 0.292 -31.109 -17.766 1 74.81 176 PRO B CA 1
ATOM 2833 C C . PRO B 1 176 ? -0.749 -31.906 -16.969 1 74.81 176 PRO B C 1
ATOM 2835 O O . PRO B 1 176 ? -1.95 -31.766 -17.219 1 74.81 176 PRO B O 1
ATOM 2838 N N . GLY B 1 177 ? -0.434 -32.719 -16.109 1 61.62 177 GLY B N 1
ATOM 2839 C CA . GLY B 1 177 ? -1.383 -33.594 -15.422 1 61.62 177 GLY B CA 1
ATOM 2840 C C . GLY B 1 177 ? -2.438 -32.812 -14.656 1 61.62 177 GLY B C 1
ATOM 2841 O O . GLY B 1 177 ? -3.459 -33.375 -14.25 1 61.62 177 GLY B O 1
ATOM 2842 N N . ALA B 1 178 ? -2.195 -31.734 -14.102 1 53.22 178 ALA B N 1
ATOM 2843 C CA . ALA B 1 178 ? -3.158 -31.125 -13.188 1 53.22 178 ALA B CA 1
ATOM 2844 C C . ALA B 1 178 ? -4.27 -30.422 -13.953 1 53.22 178 ALA B C 1
ATOM 2846 O O . ALA B 1 178 ? -4.227 -29.203 -14.133 1 53.22 178 ALA B O 1
ATOM 2847 N N . VAL B 1 179 ? -4.562 -30.984 -15.102 1 48.88 179 VAL B N 1
ATOM 2848 C CA . VAL B 1 179 ? -5.652 -30.359 -15.836 1 48.88 179 VAL B CA 1
ATOM 2849 C C . VAL B 1 179 ? -6.914 -30.344 -14.977 1 48.88 179 VAL B C 1
ATOM 2851 O O . VAL B 1 179 ? -7.109 -31.219 -14.125 1 48.88 179 VAL B O 1
ATOM 2854 N N . LEU B 1 180 ? -7.559 -29.062 -14.875 1 50.09 180 LEU B N 1
ATOM 2855 C CA . LEU B 1 180 ? -8.844 -28.875 -14.203 1 50.09 180 LEU B CA 1
ATOM 2856 C C . LEU B 1 180 ? -9.781 -30.047 -14.477 1 50.09 180 LEU B C 1
ATOM 2858 O O . LEU B 1 180 ? -10.008 -30.406 -15.633 1 50.09 180 LEU B O 1
ATOM 2862 N N . ASP B 1 181 ? -9.68 -31.078 -13.758 1 43.59 181 ASP B N 1
ATOM 2863 C CA . ASP B 1 181 ? -10.867 -31.906 -13.922 1 43.59 181 ASP B CA 1
ATOM 2864 C C . ASP B 1 181 ? -12.125 -31.062 -14.055 1 43.59 181 ASP B C 1
ATOM 2866 O O . ASP B 1 181 ? -12.18 -29.938 -13.555 1 43.59 181 ASP B O 1
ATOM 2870 N N . SER B 1 182 ? -13.078 -31.406 -15.07 1 40.25 182 SER B N 1
ATOM 2871 C CA . SER B 1 182 ? -14.391 -30.828 -15.305 1 40.25 182 SER B CA 1
ATOM 2872 C C . SER B 1 182 ? -15.031 -30.359 -14.008 1 40.25 182 SER B C 1
ATOM 2874 O O . SER B 1 182 ? -15.203 -31.141 -13.07 1 40.25 182 SER B O 1
ATOM 2876 N N . PHE B 1 183 ? -14.766 -29.078 -13.578 1 35.03 183 PHE B N 1
ATOM 2877 C CA . PHE B 1 183 ? -15.602 -28.547 -12.508 1 35.03 183 PHE B CA 1
ATOM 2878 C C . PHE B 1 183 ? -17.078 -28.703 -12.852 1 35.03 183 PHE B C 1
ATOM 2880 O O . PHE B 1 183 ? -17.469 -28.609 -14.016 1 35.03 183 PHE B O 1
#

Foldseek 3Di:
DPPPPPPPPPPPPPPPPPDDDQFEEEADEQFLAQALDPPDPDGDGDLVSLLLVLVLCVVLVGAYEYLYLCVVVVVVVLVVSCVSNVHDSVSHPYYFDADRCPPPPPPDPPRLQCSVVSVVVVCVVCVGHHFAYAYEEQDPNDDPPDPNVQRYQHHPRNPHQDNVSSVVNSVRSPDNPRGPDPD/DPPPPPPPPPPPPPPPPPDDDQFEEEADEQFLAQALDPPDPDGDGDLVSLLLVLVLCVVLVGAYEYQYLCVVVVVVVLVVSCVSNVHDSVSHPYYFDDDNCPPPPCPPPVVLLCRVVSVVVVCVVCVGHHFYYAYEEQDPNDDPPDPNVQRYQHHPRNPHQDNVSSVVNSVRSPDNPRGPDPD

Solvent-accessible surface area (backbone atoms only — not comparable to full-atom values): 20904 Å² total; per-residue (Å²): 132,83,77,79,74,76,76,75,77,74,72,76,66,78,72,72,75,73,69,69,71,54,30,38,37,36,37,37,31,40,65,11,29,29,16,52,65,80,90,52,75,62,80,58,76,36,62,70,36,38,37,50,53,33,49,42,32,72,74,68,64,37,33,33,28,39,54,47,63,62,54,77,36,46,67,53,56,46,49,30,50,20,59,64,35,72,45,67,67,77,41,51,76,51,60,46,71,67,81,45,62,69,56,89,74,69,77,63,67,71,67,50,76,42,45,45,58,24,50,52,51,44,47,68,74,41,58,73,46,51,50,31,58,37,40,40,34,34,59,91,49,60,54,84,86,41,85,64,33,86,36,53,46,66,30,51,42,80,70,15,52,44,73,69,54,47,52,49,51,47,51,53,67,69,41,74,81,58,46,71,64,88,124,135,84,78,76,74,76,75,75,77,74,72,76,67,78,72,72,76,72,69,68,70,54,30,38,35,37,36,36,31,41,66,11,29,30,15,53,63,78,89,52,75,61,79,57,76,37,61,70,36,39,36,51,54,35,48,44,33,72,74,68,65,36,33,33,29,39,53,45,70,60,53,80,36,47,70,53,56,48,50,32,50,22,57,65,33,71,45,66,68,76,42,52,75,52,59,47,72,68,80,44,65,71,53,89,72,70,81,55,70,73,65,47,72,44,46,45,56,25,51,53,50,45,45,69,73,40,56,72,45,50,50,31,58,36,39,40,35,33,58,90,48,60,53,82,87,40,85,63,32,85,37,53,46,65,30,51,42,81,71,16,52,43,72,68,54,47,51,50,52,46,50,53,66,68,42,76,80,59,46,71,65,90,125

pLDDT: mean 82.61, std 23.48, range [23.39, 98.88]

Secondary structure (DSSP, 8-state):
------------------PPSSEEEEEE--BTTTB-STT-SS----HHHHHHHHHHHHHH--EEEE-SGGGGGHHHHHHHHHHHHT--GGGEEEE-------SSS---STTGGGHHHHHHHHHHH-GGGEEEEEEE-SS--S-TTSGGGGGEE--BTTTBS-HHHHHHHHHHHH-TT------/------------------PPSSEEEEEE--BTTTB-STT-SS----HHHHHHHHHHHHHH--EEEE-SGGGGGHHHHHHHHHHHHT--GGGEEEE--------SS---HHHHHHHHHHHHHHHHH-GGGEEEEEEE-SS--S-TTSGGGGGEE--BTTTBS-HHHHHHHHHHHH-TT------

Nearest PDB structures (foldseek):
  2p9j-assembly1_F  TM=5.747E-01  e=2.694E-03  Aquifex aeolicus VF5
  2p9j-assembly1_G  TM=3.677E-01  e=2.083E-03  Aquifex aeolicus VF5
  5cim-assembly1_A  TM=2.587E-01  e=1.872E-01  Mycolicibacterium thermoresistibile ATCC 19527
  5cgm-assembly1_B  TM=2.390E-01  e=3.338E-01  Mycolicibacterium thermoresistibile ATCC 19527
  4u33-assembly3_E  TM=2.427E-01  e=7.219E-01  Mycobacterium tuberculosis CDC1551

Sequence (366 aa):
MIGNSASSAETTACTSSGGSPPYKILFLDIDGVLNTVKGGPQVIFNPDLVNRVGDIVRQTGCKLVWTTYWRGFEDYITYVFCRLADLPPDVVIGRTTGTPHLNYKATNTRVYSCRLDEIKAWLREHPHLVERYVILDDRDVVPSDDPMYSRFVQPTYSRGITVEEALRVKALLEDPGAVLDSFMIGNSASSAETTACTSSGGSPPYKILFLDIDGVLNTVKGGPQVIFNPDLVNRVGDIVRQTGCKLVWTTYWRGFEDYITYVFCRLADLPPDVVIGRTTGTPHLNYKATNTRVYSCRLDEIKAWLREHPHLVERYVILDDRDVVPSDDPMYSRFVQPTYSRGITVEEALRVKALLEDPGAVLDSF

Organism: Perkinsus marinus (strain ATCC 50983 / TXsc) (NCBI:txid423536)

Radius of gyration: 24.99 Å; Cα contacts (8 Å, |Δi|>4): 568; chains: 2; bounding box: 63×71×100 Å